Protein 9ETK (pdb70)

Radius of gyration: 18.06 Å; Cα contacts (8 Å, |Δi|>4): 565; chains: 1; bounding box: 40×50×41 Å

Organism: Vibrio cholerae (strain MO10) (NCBI:txid345072)

InterPro domains:
  IPR003141 Polymerase/histidinol phosphatase, N-terminal [SM00481] (3-70)
  IPR004013 PHP domain [PF02811] (4-157)
  IPR016195 Polymerase/histidinol phosphatase-like [SSF89550] (1-275)
  IPR052018 PHP domain-containing protein [PTHR42924] (1-275)

Foldseek 3Di:
DFQEAAAEEALLAQFPHHLLRVVVQCLVVRHQEYEYAHELAQVRPVVSVVSCVVVVGNHHYWYKYWYWAADPQATWIKMWTNFQNPQPLSVVQSVVRLVVLVVLLVQLQVQQCVVPHPDQSVVLCVQSVPHRGDVSSSLVVCCVVPVAVDSVRCQVADQDPPHTSDDTDDGHHLLSVQVSSVSRVTAMEGEPLVVRVDDPVVSLVVLVVNVVSVHAAYELEEQPADPVSSVVVQVVCVVSVHAYDHHHHHRDDDPRGDGSHGTDHDPPGHHPCNPVPDDD

Nearest PDB structures (foldseek):
  9etk-assembly1_A  TM=1.004E+00  e=5.509E-63  Vibrio cholerae
  7ug9-assembly1_A  TM=9.882E-01  e=6.100E-31  Escherichia coli
  2yb4-assembly1_A  TM=9.433E-01  e=2.005E-30  Chromobacterium violaceum
  3e0f-assembly1_A  TM=8.705E-01  e=7.428E-22  Bifidobacterium adolescentis ATCC 15703
  3f2d-assembly1_A  TM=6.071E-01  e=3.462E-06  Geobacillus kaustophilus

Structure (mmCIF, N/CA/C/O backbone):
data_9ETK
#
_entry.id   9ETK
#
_cell.length_a   47.464
_cell.length_b   163.919
_cell.length_c   39.607
_cell.angle_alpha   90.000
_cell.angle_beta   90.000
_cell.angle_gamma   90.000
#
_symmetry.space_group_name_H-M   'P 21 21 2'
#
loop_
_entity.id
_entity.type
_entity.pdbx_description
1 polymer 'Metal-dependent phosphoesterases (PHP family)'
2 non-polymer GLYCEROL
3 non-polymer 'SULFATE ION'
4 non-polymer 'MANGANESE (II) ION'
5 non-polymer 'MAGNESIUM ION'
6 water water
#
loop_
_atom_s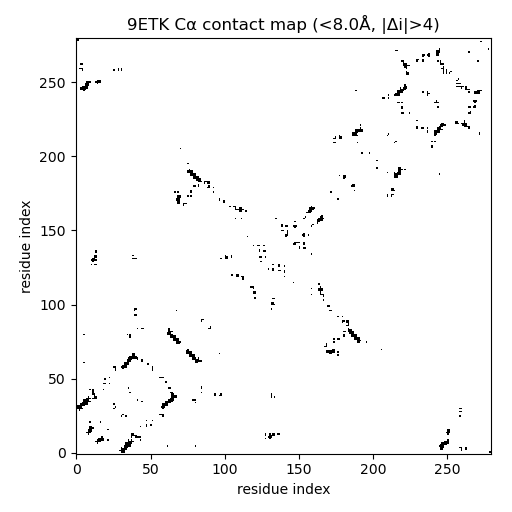ite.group_PDB
_atom_site.id
_atom_site.type_symbol
_atom_site.label_atom_id
_atom_site.label_alt_id
_atom_site.label_comp_id
_atom_site.label_asym_id
_atom_site.label_entity_id
_atom_site.label_seq_id
_atom_site.pdbx_PDB_ins_code
_atom_site.Cartn_x
_atom_site.Cartn_y
_atom_site.Cartn_z
_atom_site.occupancy
_atom_site.B_iso_or_equiv
_atom_site.auth_seq_id
_atom_site.auth_comp_id
_atom_site.auth_asym_id
_atom_site.auth_atom_id
_atom_site.pdbx_PDB_model_num
ATOM 1 N N . GLY A 1 1 ? -12.58981 47.86433 -6.84958 1.000 48.50221 0 GLY A N 1
ATOM 2 C CA . GLY A 1 1 ? -13.67731 47.52827 -7.74949 1.000 47.07416 0 GLY A CA 1
ATOM 3 C C . GLY A 1 1 ? -14.74452 46.72923 -7.03192 1.000 44.33828 0 GLY A C 1
ATOM 4 O O . GLY A 1 1 ? -15.63653 47.28419 -6.39404 1.000 47.16613 0 GL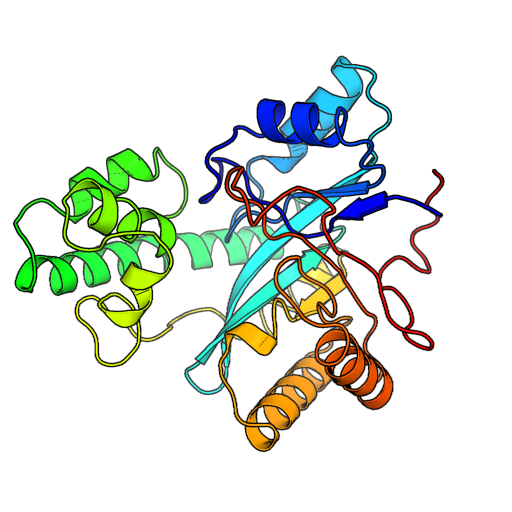Y A O 1
ATOM 5 N N . MET A 1 2 ? -14.65533 45.41036 -7.14470 1.000 36.40525 1 MET A N 1
ATOM 6 C CA . MET A 1 2 ? -15.45386 44.51144 -6.32847 1.000 32.04394 1 MET A CA 1
ATOM 7 C C . MET A 1 2 ? -14.54933 43.40416 -5.83176 1.000 25.28112 1 MET A C 1
ATOM 8 O O . MET A 1 2 ? -13.57220 43.04141 -6.49085 1.000 26.57540 1 MET A O 1
ATOM 13 N N . ARG A 1 3 ? -14.90900 42.83613 -4.68328 1.000 20.93498 2 ARG A N 1
ATOM 14 C CA . ARG A 1 3 ? -14.18337 41.69606 -4.13653 1.000 17.67162 2 ARG A CA 1
ATOM 15 C C . ARG A 1 3 ? -14.86822 40.44187 -4.64189 1.000 16.30856 2 ARG A C 1
ATOM 16 O O . ARG A 1 3 ? -16.06607 40.22480 -4.36478 1.000 17.09323 2 ARG A O 1
ATOM 24 N N . ILE A 1 4 ? -14.12929 39.64321 -5.40994 1.000 15.89675 3 ILE A N 1
ATOM 25 C CA . ILE A 1 4 ? -14.69990 38.55640 -6.20155 1.000 16.62040 3 ILE A CA 1
ATOM 26 C C . ILE A 1 4 ? -13.96733 37.26749 -5.86826 1.000 17.24661 3 ILE A C 1
ATOM 27 O O . ILE A 1 4 ? -12.72942 37.25561 -5.78528 1.000 17.31186 3 ILE A O 1
ATOM 32 N N . ASP A 1 5 ? -14.71872 36.16432 -5.73635 1.000 16.47897 4 ASP A N 1
ATOM 33 C CA . ASP A 1 5 ? -14.11570 34.83653 -5.55284 1.000 15.76604 4 ASP A CA 1
ATOM 34 C C . ASP A 1 5 ? -14.94844 33.81976 -6.32687 1.000 14.87276 4 ASP A C 1
ATOM 35 O O . ASP A 1 5 ? -16.10525 33.57419 -5.97482 1.000 15.93111 4 ASP A O 1
ATOM 40 N N . LEU A 1 6 ? -14.38144 33.25855 -7.41166 1.000 14.77766 5 LEU A N 1
ATOM 41 C CA . LEU A 1 6 ? -15.14629 32.40876 -8.32564 1.000 14.62602 5 LEU A CA 1
ATOM 42 C C . LEU A 1 6 ? -14.81549 30.92138 -8.20322 1.000 15.31891 5 LEU A C 1
ATOM 43 O O . LEU A 1 6 ? -14.93753 30.17537 -9.17698 1.000 15.47831 5 LEU A O 1
ATOM 48 N N . HIS A 1 7 ? -14.43975 30.44763 -7.00354 1.000 15.55503 6 HIS A N 1
ATOM 49 C CA . HIS A 1 7 ? -14.21836 29.00319 -6.82599 1.000 15.11568 6 HIS A CA 1
ATOM 50 C C . HIS A 1 7 ? -14.32189 28.67390 -5.35142 1.000 14.78621 6 HIS A C 1
ATOM 51 O O . HIS A 1 7 ? -13.46097 29.07891 -4.56196 1.000 16.77792 6 HIS A O 1
ATOM 58 N N . SER A 1 8 ? -15.39776 27.98723 -4.97092 1.000 15.28158 7 SER A N 1
ATOM 59 C CA . SER A 1 8 ? -15.56122 27.62691 -3.56792 1.000 15.35265 7 SER A CA 1
ATOM 60 C C . SER A 1 8 ? -16.43915 26.38648 -3.47624 1.000 16.64999 7 SER A C 1
ATOM 61 O O . SER A 1 8 ? -17.18730 26.07840 -4.40172 1.000 17.86648 7 SER A O 1
ATOM 64 N N . HIS A 1 9 ? -16.36977 25.69482 -2.34422 1.000 15.91803 8 HIS A N 1
ATOM 65 C CA . HIS A 1 9 ? -17.09547 24.44258 -2.15742 1.000 16.41199 8 HIS A CA 1
ATOM 66 C C . HIS A 1 9 ? -17.91327 24.45607 -0.87601 1.000 17.75818 8 HIS A C 1
ATOM 67 O O . HIS A 1 9 ? -17.58361 25.16784 0.08465 1.000 18.64206 8 HIS A O 1
ATOM 74 N N . THR A 1 10 ? -18.97267 23.64914 -0.87489 1.000 18.43449 9 THR A N 1
ATOM 75 C CA . THR A 1 10 ? -19.82678 23.40234 0.30262 1.000 18.32538 9 THR A CA 1
ATOM 76 C C . THR A 1 10 ? -19.85768 21.90350 0.60690 1.000 18.68638 9 THR A C 1
ATOM 77 O O . THR A 1 10 ? -19.25678 21.07957 -0.09704 1.000 19.17399 9 THR A O 1
ATOM 81 N N . THR A 1 11 ? -20.62163 21.53473 1.64475 1.000 17.46608 10 THR A N 1
ATOM 82 C CA . THR A 1 11 ? -20.80937 20.12234 1.95003 1.000 19.26309 10 THR A CA 1
ATOM 83 C C . THR A 1 11 ? -21.60043 19.37762 0.87666 1.000 20.91598 10 THR A C 1
ATOM 84 O O . THR A 1 11 ? -21.72761 18.15249 0.98622 1.000 23.30458 10 THR A O 1
ATOM 88 N N . ALA A 1 12 ? -22.14475 20.06688 -0.14432 1.000 20.03111 11 ALA A N 1
ATOM 89 C CA . ALA A 1 12 ? -22.70928 19.34045 -1.27652 1.000 19.57456 11 ALA A CA 1
ATOM 90 C C . ALA A 1 12 ? -21.62983 18.58217 -2.03921 1.000 20.26545 11 ALA A C 1
ATOM 91 O O . ALA A 1 12 ? -21.95905 17.64478 -2.77831 1.000 21.83691 11 ALA A O 1
ATOM 93 N N . SER A 1 13 ? -20.36015 18.98497 -1.90268 1.000 20.25213 12 SER A N 1
ATOM 94 C CA . SER A 1 13 ? -19.25338 18.19423 -2.44325 1.000 21.59651 12 SER A CA 1
ATOM 95 C C . SER A 1 13 ? -18.25281 17.92784 -1.32795 1.000 21.67101 12 SER A C 1
ATOM 96 O O . SER A 1 13 ? -18.55903 17.18784 -0.38053 1.000 25.18687 12 SER A O 1
ATOM 99 N N . ASP A 1 14 ? -17.07827 18.54280 -1.38087 1.000 21.03055 13 ASP A N 1
ATOM 100 C CA . ASP A 1 14 ? -16.05632 18.26519 -0.37443 1.000 22.28271 13 ASP A CA 1
ATOM 101 C C . ASP A 1 14 ? -15.68571 19.47875 0.46277 1.000 22.35493 13 ASP A C 1
ATOM 102 O O . ASP A 1 14 ? -14.64379 19.46425 1.14422 1.000 23.77005 13 ASP A O 1
ATOM 107 N N . GLY A 1 15 ? -16.49232 20.53185 0.42092 1.000 20.77240 14 GLY A N 1
ATOM 108 C CA . GLY A 1 15 ? -16.38482 21.56801 1.42176 1.000 20.24592 14 GLY A CA 1
ATOM 109 C C . GLY A 1 15 ? -16.85834 21.07071 2.77911 1.000 21.60419 14 GLY A C 1
ATOM 110 O O . GLY A 1 15 ? -17.58431 20.07862 2.89542 1.000 22.31711 14 GLY A O 1
ATOM 111 N N . ARG A 1 16 ? -16.41543 21.75631 3.83328 1.000 19.65286 15 ARG A N 1
ATOM 112 C CA . ARG A 1 16 ? -16.83452 21.40859 5.19243 1.000 19.96809 15 ARG A CA 1
ATOM 113 C C . ARG A 1 16 ? -17.88535 22.35929 5.75053 1.000 19.46483 15 ARG A C 1
ATOM 114 O O . ARG A 1 16 ? -18.40683 22.11242 6.86040 1.000 21.42837 15 ARG A O 1
ATOM 122 N N . PHE A 1 17 ? -18.17489 23.43881 5.04606 1.000 18.78460 16 PHE A N 1
ATOM 123 C CA . PHE A 1 17 ? -19.21688 24.37928 5.43298 1.000 19.32052 16 PHE A CA 1
ATOM 124 C C . PHE A 1 17 ? -20.48098 24.10311 4.62830 1.000 18.43895 16 PHE A C 1
ATOM 125 O O . PHE A 1 17 ? -20.41499 23.83370 3.41536 1.000 19.21337 16 PHE A O 1
ATOM 133 N N . THR A 1 18 ? -21.63368 24.20705 5.28101 1.000 18.67222 17 THR A N 1
ATOM 134 C CA . THR A 1 18 ? -22.87321 24.22093 4.52461 1.000 18.71226 17 THR A CA 1
ATOM 135 C C . THR A 1 18 ? -22.94523 25.48961 3.67902 1.000 18.63071 17 THR A C 1
ATOM 136 O O . THR A 1 18 ? -22.20574 26.46177 3.87961 1.000 17.70062 17 THR A O 1
ATOM 140 N N . TYR A 1 19 ? -23.84109 25.48201 2.68531 1.000 18.96313 18 TYR A N 1
ATOM 141 C CA . TYR A 1 19 ? -23.95629 26.70156 1.88567 1.000 18.66505 18 TYR A CA 1
ATOM 142 C C . TYR A 1 19 ? -24.32290 27.91290 2.73915 1.000 17.35826 18 TYR A C 1
ATOM 143 O O . TYR A 1 19 ? -23.88377 29.03138 2.43980 1.000 18.48232 18 TYR A O 1
ATOM 152 N N . GLN A 1 20 ? -25.15078 27.72726 3.78295 1.000 18.22949 19 GLN A N 1
ATOM 153 C CA . GLN A 1 20 ? -25.47126 28.84656 4.67121 1.000 18.79695 19 GLN A CA 1
ATOM 154 C C . GLN A 1 20 ? -24.22465 29.35598 5.38118 1.000 18.56267 19 GLN A C 1
ATOM 155 O O . GLN A 1 20 ? -24.00262 30.57020 5.47254 1.000 19.10798 19 GLN A O 1
ATOM 161 N N . GLN A 1 21 ? -23.39097 28.44046 5.89431 1.000 17.79841 20 GLN A N 1
ATOM 162 C CA . GLN A 1 21 ? -22.18229 28.85113 6.60472 1.000 18.06018 20 GLN A CA 1
ATOM 163 C C . GLN A 1 21 ? -21.18455 29.50932 5.65450 1.000 17.54736 20 GLN A C 1
ATOM 164 O O . GLN A 1 21 ? -20.53619 30.50074 6.02027 1.000 19.17840 20 GLN A O 1
ATOM 170 N N . LEU A 1 22 ? -21.08110 29.00200 4.40421 1.000 17.43916 21 LEU A N 1
ATOM 171 C CA . LEU A 1 22 ? -20.17891 29.60485 3.42635 1.000 17.28850 21 LEU A CA 1
ATOM 172 C C . LEU A 1 22 ? -20.62073 31.02159 3.07142 1.000 17.02056 21 LEU A C 1
ATOM 173 O O . LEU A 1 22 ? -19.80158 31.95193 3.00520 1.000 17.28177 21 LEU A O 1
ATOM 178 N N . ILE A 1 23 ? -21.92032 31.19408 2.84402 1.000 16.90629 22 ILE A N 1
ATOM 179 C CA . ILE A 1 23 ? -22.45235 32.49697 2.47649 1.000 16.52478 22 ILE A CA 1
ATOM 180 C C . ILE A 1 23 ? -22.30730 33.48417 3.62215 1.000 17.85082 22 ILE A C 1
ATOM 181 O O . ILE A 1 23 ? -21.90843 34.62932 3.41360 1.000 17.95805 22 ILE A O 1
ATOM 186 N N . ASP A 1 24 ? -22.63716 33.06379 4.85393 1.000 16.91632 23 ASP A N 1
ATOM 187 C CA . ASP A 1 24 ? -22.43243 33.93981 6.00412 1.000 18.47527 23 ASP A CA 1
ATOM 188 C C . ASP A 1 24 ? -20.98483 34.39102 6.08671 1.000 17.77767 23 ASP A C 1
ATOM 189 O O . ASP A 1 24 ? -20.71509 35.56476 6.35153 1.000 19.52333 23 ASP A O 1
ATOM 194 N N . ARG A 1 25 ? -20.03738 33.46791 5.88490 1.000 17.54855 24 ARG A N 1
ATOM 195 C CA . ARG A 1 25 ? -18.62222 33.85018 5.93574 1.000 16.33454 24 ARG A CA 1
ATOM 196 C C . ARG A 1 25 ? -18.27952 34.83237 4.81691 1.000 18.22106 24 ARG A C 1
ATOM 197 O O . ARG A 1 25 ? -17.54512 35.81083 5.04125 1.000 18.72351 24 ARG A O 1
ATOM 205 N N . ALA A 1 26 ? -18.79784 34.58769 3.59650 1.000 16.46909 25 ALA A N 1
ATOM 206 C CA . ALA A 1 26 ? -18.51066 35.49270 2.48414 1.000 17.12986 25 ALA A CA 1
ATOM 207 C C . ALA A 1 26 ? -18.99795 36.90447 2.78450 1.000 17.35929 25 ALA A C 1
ATOM 208 O O . ALA A 1 26 ? -18.31428 37.89308 2.48309 1.000 18.21927 25 ALA A O 1
ATOM 210 N N . VAL A 1 27 ? -20.19673 37.01943 3.35873 1.000 16.01381 26 VAL A N 1
ATOM 211 C CA . VAL A 1 27 ? -20.72808 38.33637 3.70716 1.000 17.03907 26 VAL A CA 1
ATOM 212 C C . VAL A 1 27 ? -19.82903 39.03149 4.72792 1.000 18.16244 26 VAL A C 1
ATOM 213 O O . VAL A 1 27 ? -19.51626 40.22037 4.59184 1.000 19.83817 26 VAL A O 1
ATOM 217 N N . SER A 1 28 ? -19.35798 38.28677 5.73682 1.000 19.40169 27 SER A N 1
ATOM 218 C CA A SER A 1 28 ? -18.49750 38.87425 6.76193 0.501 20.37513 27 SER A CA 1
ATOM 219 C CA B SER A 1 28 ? -18.49489 38.86807 6.76286 0.499 20.71089 27 SER A CA 1
ATOM 220 C C . SER A 1 28 ? -17.17058 39.34897 6.18751 1.000 21.15743 27 SER A C 1
ATOM 221 O O . SER A 1 28 ? -16.59656 40.33342 6.67780 1.000 22.07628 27 SER A O 1
ATOM 226 N N . PHE A 1 29 ? -16.65051 38.64586 5.18922 1.000 18.62035 28 PHE A N 1
ATOM 227 C CA . PHE A 1 29 ? -15.40440 39.02180 4.54082 1.000 20.30424 28 PHE A CA 1
ATOM 228 C C . PHE A 1 29 ? -15.62036 39.97905 3.38681 1.000 20.40809 28 PHE A C 1
ATOM 229 O O . PHE A 1 29 ? -14.69035 40.19246 2.58928 1.000 20.43549 28 PHE A O 1
ATOM 237 N N . GLU A 1 30 ? -16.79635 40.59544 3.30924 1.000 19.36545 29 GLU A N 1
ATOM 238 C CA . GLU A 1 30 ? -17.05881 41.62558 2.29024 1.000 19.20634 29 GLU A CA 1
ATOM 239 C C . GLU A 1 30 ? -16.83625 41.12498 0.85994 1.000 18.96818 29 GLU A C 1
ATOM 240 O O . GLU A 1 30 ? -16.34628 41.86396 -0.00552 1.000 20.18290 29 GLU A O 1
ATOM 246 N N . ILE A 1 31 ? -17.18433 39.87386 0.60417 1.000 18.02632 30 ILE A N 1
ATOM 247 C CA . ILE A 1 31 ? -17.14323 39.35304 -0.76046 1.000 17.44359 30 ILE A CA 1
ATOM 248 C C . ILE A 1 31 ? -18.39135 39.85454 -1.46078 1.000 18.21662 30 ILE A C 1
ATOM 249 O O . ILE A 1 31 ? -19.51222 39.67382 -0.95138 1.000 19.05347 30 ILE A O 1
ATOM 254 N N . ASP A 1 32 ? -18.20992 40.49430 -2.61877 1.000 16.52665 31 ASP A N 1
ATOM 255 C CA . ASP A 1 32 ? -19.34412 41.00811 -3.36368 1.000 18.26442 31 ASP A CA 1
ATOM 256 C C . ASP A 1 32 ? -19.89367 39.97089 -4.32202 1.000 16.44925 31 ASP A C 1
ATOM 257 O O . ASP A 1 32 ? -21.10359 39.95481 -4.58358 1.000 18.17605 31 ASP A O 1
ATOM 262 N N . VAL A 1 33 ? -19.03365 39.09987 -4.85109 1.000 16.51566 32 VAL A N 1
ATOM 263 C CA . VAL A 1 33 ? -19.44255 38.14830 -5.88098 1.000 15.01452 32 VAL A CA 1
ATOM 264 C C . VAL A 1 33 ? -18.78962 36.82584 -5.50375 1.000 14.95040 32 VAL A C 1
ATOM 265 O O . VAL A 1 33 ? -17.55819 36.75114 -5.39958 1.000 15.67999 32 VAL A O 1
ATOM 269 N N . LEU A 1 34 ? -19.59403 35.78123 -5.33110 1.000 15.49016 33 LEU A N 1
ATOM 270 C CA . LEU A 1 34 ? -19.09648 34.46190 -4.95235 1.000 14.91377 33 LEU A CA 1
ATOM 271 C C . LEU A 1 34 ? -19.68083 33.43449 -5.90579 1.000 14.76223 33 LEU A C 1
ATOM 272 O O . LEU A 1 34 ? -20.90388 33.39191 -6.08255 1.000 16.33929 33 LEU A O 1
ATOM 277 N N . ALA A 1 35 ? -18.82948 32.58622 -6.50054 1.000 15.75429 34 ALA A N 1
ATOM 278 C CA . ALA A 1 35 ? -19.33927 31.40291 -7.19513 1.000 15.49280 34 ALA A CA 1
ATOM 279 C C . ALA A 1 35 ? -19.21438 30.17938 -6.29619 1.000 15.92835 34 ALA A C 1
ATOM 280 O O . ALA A 1 35 ? -18.13893 29.92652 -5.72562 1.000 16.76261 34 ALA A O 1
ATOM 282 N N . ILE A 1 36 ? -20.28702 29.39540 -6.21682 1.000 15.43442 35 ILE A N 1
ATOM 283 C CA . ILE A 1 36 ? -20.24402 28.07287 -5.60683 1.000 15.52377 35 ILE A CA 1
ATOM 284 C C . ILE A 1 36 ? -20.02947 27.07881 -6.73647 1.000 15.55213 35 ILE A C 1
ATOM 285 O O . ILE A 1 36 ? -20.83048 27.03176 -7.68701 1.000 17.47162 35 ILE A O 1
ATOM 290 N N . THR A 1 37 ? -18.90655 26.34718 -6.67085 1.000 16.06416 36 THR A N 1
ATOM 291 C CA . THR A 1 37 ? -18.45438 25.46754 -7.77014 1.000 16.88552 36 THR A CA 1
ATOM 292 C C . THR A 1 37 ? -18.22298 24.07025 -7.19795 1.000 18.18124 36 THR A C 1
ATOM 293 O O . THR A 1 37 ? -17.08251 23.59752 -7.13326 1.000 18.55837 36 THR A O 1
ATOM 297 N N . ASP A 1 38 ? -19.30349 23.41522 -6.76258 1.000 19.16728 37 ASP A N 1
ATOM 298 C CA . ASP A 1 38 ? -19.15154 22.09811 -6.14930 1.000 19.01632 37 ASP A CA 1
ATOM 299 C C . ASP A 1 38 ? -18.81058 21.03621 -7.20618 1.000 20.08655 37 ASP A C 1
ATOM 300 O O . ASP A 1 38 ? -19.13155 21.17634 -8.39570 1.000 18.71363 37 ASP A O 1
ATOM 305 N N . HIS A 1 39 ? -18.14979 19.95856 -6.75960 1.000 20.43140 38 HIS A N 1
ATOM 306 C CA . HIS A 1 39 ? -17.62934 18.89929 -7.63267 1.000 22.36655 38 HIS A CA 1
ATOM 307 C C . HIS A 1 39 ? -18.75881 18.04358 -8.17654 1.000 21.77179 38 HIS A C 1
ATOM 308 O O . HIS A 1 39 ? -19.36568 17.26237 -7.42696 1.000 23.83923 38 HIS A O 1
ATOM 315 N N . ASP A 1 40 ? -18.96577 18.11321 -9.49437 1.000 20.93735 39 ASP A N 1
ATOM 316 C CA . ASP A 1 40 ? -19.89712 17.22258 -10.19239 1.000 22.41704 39 ASP A CA 1
ATOM 317 C C . ASP A 1 40 ? -21.27935 17.22220 -9.54367 1.000 22.07257 39 ASP A C 1
ATOM 318 O O . ASP A 1 40 ? -21.96345 16.19557 -9.48516 1.000 23.72865 39 ASP A O 1
ATOM 323 N N . THR A 1 41 ? -21.69956 18.39239 -9.06712 1.000 21.13634 40 THR A N 1
ATOM 324 C CA . THR A 1 41 ? -23.04324 18.56363 -8.53151 1.000 20.34629 40 THR A CA 1
ATOM 325 C C . THR A 1 41 ? -23.41558 20.04254 -8.56505 1.000 20.30404 40 THR A C 1
ATOM 326 O O . THR A 1 41 ? -22.54299 20.91810 -8.53604 1.000 20.78604 40 THR A O 1
ATOM 330 N N . VAL A 1 42 ? -24.72726 20.30481 -8.61933 1.000 19.47566 41 VAL A N 1
ATOM 331 C CA . VAL A 1 42 ? -25.27318 21.65037 -8.44981 1.000 19.33921 41 VAL A CA 1
ATOM 332 C C . VAL A 1 42 ? -26.25606 21.70976 -7.28147 1.000 20.06917 41 VAL A C 1
ATOM 333 O O . VAL A 1 42 ? -27.06738 22.63233 -7.20750 1.000 19.63903 41 VAL A O 1
ATOM 337 N N . ALA A 1 43 ? -26.16529 20.74310 -6.34850 1.000 19.70434 42 ALA A N 1
ATOM 338 C CA . ALA A 1 43 ? -27.21912 20.54884 -5.35274 1.000 21.58124 42 ALA A CA 1
ATOM 339 C C . ALA A 1 43 ? -27.39912 21.73012 -4.39907 1.000 21.85400 42 ALA A C 1
ATOM 340 O O . ALA A 1 43 ? -28.47796 21.86390 -3.80095 1.000 23.66603 42 ALA A O 1
ATOM 342 N N . ALA A 1 44 ? -26.39443 22.56988 -4.21406 1.000 20.76188 43 ALA A N 1
ATOM 343 C CA . ALA A 1 44 ? -26.55095 23.67500 -3.27145 1.000 20.77924 43 ALA A CA 1
ATOM 344 C C . ALA A 1 44 ? -27.08370 24.96512 -3.89919 1.000 21.36618 43 ALA A C 1
ATOM 345 O O . ALA A 1 44 ? -27.47702 25.88546 -3.15569 1.000 21.25385 43 ALA A O 1
ATOM 347 N N . LEU A 1 45 ? -27.12428 25.06821 -5.23131 1.000 18.91204 44 LEU A N 1
ATOM 348 C CA . LEU A 1 45 ? -27.22521 26.39069 -5.85981 1.000 18.79172 44 LEU A CA 1
ATOM 349 C C . LEU A 1 45 ? -28.60364 27.03335 -5.67248 1.000 19.46227 44 LEU A C 1
ATOM 350 O O . LEU A 1 45 ? -28.69627 28.23133 -5.38049 1.000 19.52479 44 LEU A O 1
ATOM 355 N N . ALA A 1 46 ? -29.69154 26.28549 -5.89477 1.000 20.47811 45 ALA A N 1
ATOM 356 C CA . ALA A 1 46 ? -31.00724 26.91697 -5.76986 1.000 19.76753 45 ALA A CA 1
ATOM 357 C C . ALA A 1 46 ? -31.27058 27.35973 -4.33461 1.000 21.41168 45 ALA A C 1
ATOM 358 O O . ALA A 1 46 ? -31.76496 28.47543 -4.09559 1.000 22.21057 45 ALA A O 1
ATOM 360 N N . ASP A 1 47 ? -30.92434 26.50653 -3.36785 1.000 20.86300 46 ASP A N 1
ATOM 361 C CA . ASP A 1 47 ? -31.13628 26.85204 -1.96848 1.000 23.69915 46 ASP A CA 1
ATOM 362 C C . ASP A 1 47 ? -30.23502 28.00066 -1.54297 1.000 21.28241 46 ASP A C 1
ATOM 363 O O . ASP A 1 47 ? -30.64565 28.85584 -0.75632 1.000 20.33314 46 ASP A O 1
ATOM 368 N N . ALA A 1 48 ? -28.98937 28.01904 -2.02602 1.000 19.48796 47 ALA A N 1
ATOM 369 C CA . ALA A 1 48 ? -28.09572 29.13070 -1.70658 1.000 18.59490 47 ALA A CA 1
ATOM 370 C C . ALA A 1 48 ? -28.67777 30.45939 -2.17325 1.000 18.37454 47 ALA A C 1
ATOM 371 O O . ALA A 1 48 ? -28.60953 31.46671 -1.45304 1.000 18.71643 47 ALA A O 1
ATOM 373 N N . ARG A 1 49 ? -29.23194 30.48787 -3.39171 1.000 17.62656 48 ARG A N 1
ATOM 374 C CA . ARG A 1 49 ? -29.78910 31.73776 -3.89448 1.000 18.82424 48 ARG A CA 1
ATOM 375 C C . ARG A 1 49 ? -30.98044 32.18071 -3.04669 1.000 19.84071 48 ARG A C 1
ATOM 376 O O . ARG A 1 49 ? -31.13227 33.37866 -2.72767 1.000 19.32118 48 ARG A O 1
ATOM 384 N N . ALA A 1 50 ? -31.83054 31.22285 -2.66095 1.000 19.04289 49 ALA A N 1
ATOM 385 C CA . ALA A 1 50 ? -32.99178 31.56672 -1.84261 1.000 18.81564 49 ALA A CA 1
ATOM 386 C C . ALA A 1 50 ? -32.56277 32.05510 -0.45926 1.000 18.92308 49 ALA A C 1
ATOM 387 O O . ALA A 1 50 ? -33.16707 32.99148 0.09744 1.000 20.02738 49 ALA A O 1
ATOM 389 N N . TYR A 1 51 ? -31.50549 31.45944 0.09032 1.000 18.96403 50 TYR A N 1
ATOM 390 C CA . TYR A 1 51 ? -31.00791 31.88545 1.39981 1.000 18.28482 50 TYR A CA 1
ATOM 391 C C . TYR A 1 51 ? -30.51731 33.32590 1.36525 1.000 17.52658 50 TYR A C 1
ATOM 392 O O . TYR A 1 51 ? -30.80438 34.11530 2.27258 1.000 18.42903 50 TYR A O 1
ATOM 401 N N . ILE A 1 52 ? -29.75948 33.68956 0.32413 1.000 18.16476 51 ILE A N 1
ATOM 402 C CA . ILE A 1 52 ? -29.29770 35.07313 0.21221 1.000 17.78530 51 ILE A CA 1
ATOM 403 C C . ILE A 1 52 ? -30.47829 36.03977 0.19757 1.000 18.33122 51 ILE A C 1
ATOM 404 O O . ILE A 1 52 ? -30.45193 37.08695 0.86073 1.000 18.78278 51 ILE A O 1
ATOM 409 N N . ALA A 1 53 ? -31.52362 35.71887 -0.57316 1.000 18.40308 52 ALA A N 1
ATOM 410 C CA . ALA A 1 53 ? -32.68699 36.60912 -0.64667 1.000 19.06730 52 ALA A CA 1
ATOM 411 C C . ALA A 1 53 ? -33.41734 36.67611 0.69553 1.000 19.66678 52 ALA A C 1
ATOM 412 O O . ALA A 1 53 ? -33.81361 37.76152 1.14352 1.000 19.91241 52 ALA A O 1
ATOM 414 N N . GLN A 1 54 ? -33.58268 35.52717 1.35900 1.000 20.03498 53 GLN A N 1
ATOM 415 C CA . GLN A 1 54 ? -34.26742 35.49761 2.65232 1.000 20.35083 53 GLN A CA 1
ATOM 416 C C . GLN A 1 54 ? -33.52241 36.31827 3.69284 1.000 19.72485 53 GLN A C 1
ATOM 417 O O . GLN A 1 54 ? -34.14452 36.96206 4.55508 1.000 21.60002 53 GLN A O 1
ATOM 423 N N . GLN A 1 55 ? -32.19514 36.26132 3.66829 1.000 18.69028 54 GLN A N 1
ATOM 424 C CA . GLN A 1 55 ? -31.37097 36.96084 4.64893 1.000 18.67863 54 GLN A CA 1
ATOM 425 C C . GLN A 1 55 ? -31.16163 38.43465 4.31737 1.000 18.51960 54 GLN A C 1
ATOM 426 O O . GLN A 1 55 ? -30.66871 39.17998 5.17929 1.000 19.05577 54 GLN A O 1
ATOM 432 N N . GLN A 1 56 ? -31.54107 38.86946 3.11417 1.000 17.88205 55 GLN A N 1
ATOM 433 C CA . GLN A 1 56 ? -31.36736 40.25165 2.65631 1.000 16.52003 55 GLN A CA 1
ATOM 434 C C . GLN A 1 56 ? -29.87798 40.60121 2.55835 1.000 17.73267 55 GLN A C 1
ATOM 435 O O . GLN A 1 56 ? -29.46889 41.74218 2.78409 1.000 20.10095 55 GLN A O 1
ATOM 441 N N . TYR A 1 57 ? -29.03216 39.58981 2.25319 1.000 17.72711 56 TYR A N 1
ATOM 442 C CA . TYR A 1 57 ? -27.61556 39.84689 2.01980 1.000 17.57930 56 TYR A CA 1
ATOM 443 C C . TYR A 1 57 ? -27.41724 40.46393 0.62948 1.000 19.37974 56 TYR A C 1
ATOM 444 O O . TYR A 1 57 ? -28.17382 40.16986 -0.30603 1.000 20.21213 56 TYR A O 1
ATOM 453 N N . PRO A 1 58 ? -26.38804 41.28705 0.44695 1.000 19.67908 57 PRO A N 1
ATOM 454 C CA . PRO A 1 58 ? -26.14665 41.90929 -0.86750 1.000 21.58269 57 PRO A CA 1
ATOM 455 C C . PRO A 1 58 ? -25.25679 41.09223 -1.79624 1.000 21.44446 57 PRO A C 1
ATOM 456 O O . PRO A 1 58 ? -25.01342 41.51287 -2.93626 1.000 22.90555 57 PRO A O 1
ATOM 460 N N . LEU A 1 59 ? -24.82022 39.92832 -1.34909 1.000 20.22986 58 LEU A N 1
ATOM 461 C CA . LEU A 1 59 ? -23.89958 39.07760 -2.09927 1.000 19.47127 58 LEU A CA 1
ATOM 462 C C . LEU A 1 59 ? -24.51232 38.63904 -3.42498 1.000 18.27020 58 LEU A C 1
ATOM 463 O O . LEU A 1 59 ? -25.70148 38.26201 -3.47794 1.000 19.08219 58 LEU A O 1
ATOM 468 N N . GLN A 1 60 ? -23.72039 38.73089 -4.49836 1.000 17.73881 59 GLN A N 1
ATOM 469 C CA . GLN A 1 60 ? -24.14017 38.26253 -5.82215 1.000 17.71863 59 GLN A CA 1
ATOM 470 C C . GLN A 1 60 ? -23.62137 36.84110 -5.99556 1.000 17.20887 59 GLN A C 1
ATOM 471 O O . GLN A 1 60 ? -22.40297 36.62708 -6.04000 1.000 18.84151 59 GLN A O 1
ATOM 477 N N . LEU A 1 61 ? -24.53747 35.86610 -6.07494 1.000 17.77640 60 LEU A N 1
ATOM 478 C CA . LEU A 1 61 ? -24.15567 34.46955 -6.21711 1.000 17.32082 60 LEU A CA 1
ATOM 479 C C . LEU A 1 61 ? -24.02709 34.13056 -7.69490 1.000 16.99223 60 LEU A C 1
ATOM 480 O O . LEU A 1 61 ? -24.93215 34.43164 -8.49737 1.000 18.33370 60 LEU A O 1
ATOM 485 N N . VAL A 1 62 ? -22.91785 33.49334 -8.04445 1.000 15.84933 61 VAL A N 1
ATOM 486 C CA . VAL A 1 62 ? -22.69402 32.97839 -9.38860 1.000 15.63364 61 VAL A CA 1
ATOM 487 C C . VAL A 1 62 ? -22.91886 31.47784 -9.34384 1.000 16.16994 61 VAL A C 1
ATOM 488 O O . VAL A 1 62 ? -22.24909 30.76297 -8.58739 1.000 16.68306 61 VAL A O 1
ATOM 492 N N . ASN A 1 63 ? -23.85407 30.98488 -10.16810 1.000 16.98624 62 ASN A N 1
ATOM 493 C CA . ASN A 1 63 ? -24.06031 29.54596 -10.25595 1.000 17.25933 62 ASN A CA 1
ATOM 494 C C . ASN A 1 63 ? -22.84370 28.90280 -10.88593 1.000 17.21755 62 ASN A C 1
ATOM 495 O O . ASN A 1 63 ? -22.46216 29.25620 -12.00985 1.000 17.91933 62 ASN A O 1
ATOM 500 N N . GLY A 1 64 ? -22.29342 27.89105 -10.23270 1.000 16.52098 63 GLY A N 1
ATOM 501 C CA . GLY A 1 64 ? -21.09153 27.25250 -10.72732 1.000 17.07707 63 GLY A CA 1
ATOM 502 C C . GLY A 1 64 ? -21.09167 25.74965 -10.53746 1.000 16.72289 63 GLY A C 1
ATOM 503 O O . GLY A 1 64 ? -21.99456 25.15925 -9.94071 1.000 17.05278 63 GLY A O 1
ATOM 504 N N . ILE A 1 65 ? -20.03790 25.14087 -11.06772 1.000 16.70640 64 ILE A N 1
ATOM 505 C CA . ILE A 1 65 ? -19.80865 23.70890 -10.94423 1.000 17.48120 64 ILE A CA 1
ATOM 506 C C . ILE A 1 65 ? -18.34365 23.47306 -11.25355 1.000 18.17109 64 ILE A C 1
ATOM 507 O O . ILE A 1 65 ? -17.72055 24.24153 -12.00654 1.000 18.45079 64 ILE A O 1
ATOM 512 N N . GLU A 1 66 ? -17.77789 22.43491 -10.64243 1.000 16.83602 65 GLU A N 1
ATOM 513 C CA . GLU A 1 66 ? -16.42135 21.97994 -10.98989 1.000 16.79110 65 GLU A CA 1
ATOM 514 C C . GLU A 1 66 ? -16.53303 20.55833 -11.53560 1.000 17.72819 65 GLU A C 1
ATOM 515 O O . GLU A 1 66 ? -16.95400 19.64597 -10.80677 1.000 20.12495 65 GLU A O 1
ATOM 521 N N . ILE A 1 67 ? -16.15393 20.35990 -12.79925 1.000 17.59446 66 ILE A N 1
ATOM 522 C CA . ILE A 1 67 ? -16.32243 19.07864 -13.48546 1.000 19.01449 66 ILE A CA 1
ATOM 523 C C . ILE A 1 67 ? -14.96253 18.41695 -13.66341 1.000 20.27990 66 ILE A C 1
ATOM 524 O O . ILE A 1 67 ? -14.02804 19.03208 -14.20761 1.000 20.38557 66 ILE A O 1
ATOM 529 N N . SER A 1 68 ? -14.85427 17.15197 -13.23166 1.000 20.08389 67 SER A N 1
ATOM 530 C CA . SER A 1 68 ? -13.64304 16.37429 -13.49336 1.000 20.89574 67 SER A CA 1
ATOM 531 C C . SER A 1 68 ? -13.67068 15.86296 -14.92727 1.000 21.31295 67 SER A C 1
ATOM 532 O O . SER A 1 68 ? -14.67206 15.28833 -15.37086 1.000 23.44126 67 SER A O 1
ATOM 535 N N . THR A 1 69 ? -12.58165 16.07711 -15.65223 1.000 20.79963 68 THR A N 1
ATOM 536 C CA . THR A 1 69 ? -12.49549 15.61712 -17.03268 1.000 20.71617 68 THR A CA 1
ATOM 537 C C . THR A 1 69 ? -11.18017 14.87797 -17.21535 1.000 22.72413 68 THR A C 1
ATOM 538 O O . THR A 1 69 ? -10.27722 14.96086 -16.38024 1.000 24.50339 68 THR A O 1
ATOM 542 N N . VAL A 1 70 ? -11.06454 14.15832 -18.32828 1.000 21.84797 69 VAL A N 1
ATOM 543 C CA . VAL A 1 70 ? -9.81091 13.50273 -18.67889 1.000 24.69471 69 VAL A CA 1
ATOM 544 C C . VAL A 1 70 ? -9.30654 14.08318 -19.99233 1.000 26.02907 69 VAL A C 1
ATOM 545 O O . VAL A 1 70 ? -10.07907 14.26807 -20.94259 1.000 25.44246 69 VAL A O 1
ATOM 549 N N . TRP A 1 71 ? -8.02477 14.41996 -20.01910 1.000 26.10496 70 TRP A N 1
ATOM 550 C CA . TRP A 1 71 ? -7.36808 14.88824 -21.22992 1.000 28.58970 70 TRP A CA 1
ATOM 551 C C . TRP A 1 71 ? -5.99560 14.24875 -21.23361 1.000 31.83001 70 TRP A C 1
ATOM 552 O O . TRP A 1 71 ? -5.27332 14.34728 -20.23752 1.000 31.78671 70 TRP A O 1
ATOM 563 N N . GLN A 1 72 ? -5.66111 13.56168 -22.33487 1.000 33.44736 71 GLN A N 1
ATOM 564 C CA . GLN A 1 72 ? -4.37636 12.89076 -22.47063 1.000 37.87593 71 GLN A CA 1
ATOM 565 C C . GLN A 1 72 ? -4.03248 12.09332 -21.21775 1.000 38.06888 71 GLN A C 1
ATOM 566 O O . GLN A 1 72 ? -2.90940 12.12943 -20.71631 1.000 41.56042 71 GLN A O 1
ATOM 572 N N . ASN A 1 73 ? -5.02684 11.37705 -20.69912 1.000 36.73062 72 ASN A N 1
ATOM 573 C CA . ASN A 1 73 ? -4.86837 10.53259 -19.51824 1.000 39.54602 72 ASN A CA 1
ATOM 574 C C . ASN A 1 73 ? -4.52769 11.31837 -18.25504 1.000 39.14169 72 ASN A C 1
ATOM 575 O O . ASN A 1 73 ? -3.97977 10.76028 -17.30249 1.000 40.62039 72 ASN A O 1
ATOM 580 N N . LYS A 1 74 ? -4.84955 12.60717 -18.21872 1.000 37.20835 73 LYS A N 1
ATOM 581 C CA . LYS A 1 74 ? -4.68407 13.42150 -17.02505 1.000 35.41820 73 LYS A CA 1
ATOM 582 C C . LYS A 1 74 ? -6.03718 13.89971 -16.51233 1.000 30.04607 73 LYS A C 1
ATOM 583 O O . LYS A 1 74 ? -6.96332 14.16912 -17.28355 1.000 28.20395 73 LYS A O 1
ATOM 589 N N . ASP A 1 75 ? -6.12418 14.05738 -15.19692 1.000 29.45761 74 ASP A N 1
ATOM 590 C CA . ASP A 1 75 ? -7.32466 14.58820 -14.56510 1.000 29.29157 74 ASP A CA 1
ATOM 591 C C . ASP A 1 75 ? -7.27538 16.11446 -14.59839 1.000 27.44813 74 ASP A C 1
ATOM 592 O O . ASP A 1 75 ? -6.41873 16.72552 -13.95454 1.000 30.73105 74 ASP A O 1
ATOM 597 N N . ILE A 1 76 ? -8.18764 16.73798 -15.34694 1.000 22.65684 75 ILE A N 1
ATOM 598 C CA . ILE A 1 76 ? -8.21745 18.18284 -15.53038 1.000 20.92456 75 ILE A CA 1
ATOM 599 C C . ILE A 1 76 ? -9.57185 18.67298 -15.03339 1.000 20.75007 75 ILE A C 1
ATOM 600 O O . ILE A 1 76 ? -10.59950 18.07290 -15.36493 1.000 23.09284 75 ILE A O 1
ATOM 605 N N . HIS A 1 77 ? -9.59387 19.75088 -14.23593 1.000 18.89574 76 HIS A N 1
ATOM 606 C CA . HIS A 1 77 ? -10.85686 20.24850 -13.67574 1.000 18.34374 76 HIS A CA 1
ATOM 607 C C . HIS A 1 77 ? -11.33051 21.44796 -14.48759 1.000 19.66577 76 HIS A C 1
ATOM 608 O O . HIS A 1 77 ? -10.57148 22.39603 -14.69245 1.000 20.58679 76 HIS A O 1
ATOM 615 N N . ILE A 1 78 ? -12.58161 21.40456 -14.95632 1.000 17.47701 77 ILE A N 1
ATOM 616 C CA . ILE A 1 78 ? -13.16238 22.50092 -15.73070 1.000 16.50266 77 ILE A CA 1
ATOM 617 C C . ILE A 1 78 ? -14.30672 23.06875 -14.90075 1.000 18.04424 77 ILE A C 1
ATOM 618 O O . ILE A 1 78 ? -15.23401 22.33382 -14.52983 1.000 20.30502 77 ILE A O 1
ATOM 623 N N . VAL A 1 79 ? -14.24048 24.37022 -14.59512 1.000 16.68188 78 VAL A N 1
ATOM 624 C CA . VAL A 1 79 ? -15.29034 25.03835 -13.83031 1.000 16.21732 78 VAL A CA 1
ATOM 625 C C . VAL A 1 79 ? -16.25755 25.68868 -14.80828 1.000 16.67511 78 VAL A C 1
ATOM 626 O O . VAL A 1 79 ? -15.84769 26.21632 -15.86491 1.000 17.76195 78 VAL A O 1
ATOM 630 N N . GLY A 1 80 ? -17.54669 25.62645 -14.49637 1.000 15.92903 79 GLY A N 1
ATOM 631 C CA . GLY A 1 80 ? -18.55378 26.34296 -15.25040 1.000 16.95722 79 GLY A CA 1
ATOM 632 C C . GLY A 1 80 ? -19.07482 27.47767 -14.38904 1.000 16.82987 79 GLY A C 1
ATOM 633 O O . GLY A 1 80 ? -19.29328 27.29060 -13.18724 1.000 17.77430 79 GLY A O 1
ATOM 634 N N . LEU A 1 81 ? -19.23025 28.66294 -14.99094 1.000 16.67573 80 LEU A N 1
ATOM 635 C CA . LEU A 1 81 ? -19.70517 29.84909 -14.27985 1.000 16.80830 80 LEU A CA 1
ATOM 636 C C . LEU A 1 81 ? -20.95766 30.36847 -14.97221 1.000 16.56898 80 LEU A C 1
ATOM 637 O O . LEU A 1 81 ? -21.02275 30.38440 -16.20805 1.000 17.59792 80 LEU A O 1
ATOM 642 N N . ASN A 1 82 ? -21.93946 30.81120 -14.17450 1.000 17.02481 81 ASN A N 1
ATOM 643 C CA . ASN A 1 82 ? -23.23170 31.28318 -14.68521 1.000 17.86571 81 ASN A CA 1
ATOM 644 C C . ASN A 1 82 ? -23.96270 30.20401 -15.48074 1.000 18.43258 81 ASN A C 1
ATOM 645 O O . ASN A 1 82 ? -24.62608 30.48036 -16.49539 1.000 19.84225 81 ASN A O 1
ATOM 650 N N . ILE A 1 83 ? -23.87391 28.97724 -15.00051 1.000 19.61478 82 ILE A N 1
ATOM 651 C CA . ILE A 1 83 ? -24.65203 27.87057 -15.54873 1.000 20.54075 82 ILE A CA 1
ATOM 652 C C . ILE A 1 83 ? -26.09632 27.89778 -15.05260 1.000 22.39659 82 ILE A C 1
ATOM 653 O O . ILE A 1 83 ? -26.40862 28.42350 -13.96474 1.000 21.88188 82 ILE A O 1
ATOM 658 N N . ASP A 1 84 ? -26.99400 27.32664 -15.86087 1.000 22.06877 83 ASP A N 1
ATOM 659 C CA . ASP A 1 84 ? -28.37282 27.09935 -15.43297 1.000 22.28907 83 ASP A CA 1
ATOM 660 C C . ASP A 1 84 ? -28.40885 25.76745 -14.68674 1.000 23.20295 83 ASP A C 1
ATOM 661 O O . ASP A 1 84 ? -28.20474 24.71089 -15.31707 1.000 25.72577 83 ASP A O 1
ATOM 666 N N . PRO A 1 85 ? -28.68235 25.75036 -13.37755 1.000 23.35476 84 PRO A N 1
ATOM 667 C CA . PRO A 1 85 ? -28.66197 24.47239 -12.64970 1.000 24.89143 84 PRO A CA 1
ATOM 668 C C . PRO A 1 85 ? -29.71445 23.49995 -13.12979 1.000 28.18678 84 PRO A C 1
ATOM 669 O O . PRO A 1 85 ? -29.61054 22.30721 -12.82108 1.000 31.13010 84 PRO A O 1
ATOM 673 N N . ASN A 1 86 ? -30.71519 23.96328 -13.87260 1.000 26.93692 85 ASN A N 1
ATOM 674 C CA . ASN A 1 86 ? -31.78531 23.10934 -14.36914 1.000 28.72865 85 ASN A CA 1
ATOM 675 C C . ASN A 1 86 ? -31.53623 22.61887 -15.78583 1.000 27.46999 85 ASN A C 1
ATOM 676 O O . ASN A 1 86 ? -32.38458 21.91258 -16.34014 1.000 28.76333 85 ASN A O 1
ATOM 681 N N . SER A 1 87 ? -30.39409 22.95567 -16.37238 1.000 26.14831 86 SER A N 1
ATOM 682 C CA . SER A 1 87 ? -30.08714 22.52406 -17.72806 1.000 25.44098 86 SER A CA 1
ATOM 683 C C . SER A 1 87 ? -30.14953 21.00746 -17.86097 1.000 28.47670 86 SER A C 1
ATOM 684 O O . SER A 1 87 ? -29.53563 20.26499 -17.08702 1.000 29.30747 86 SER A O 1
ATOM 687 N N . GLU A 1 88 ? -30.90181 20.55105 -18.86007 1.000 30.79277 87 GLU A N 1
ATOM 688 C CA A GLU A 1 88 ? -31.00433 19.11693 -19.10689 0.516 32.66624 87 GLU A CA 1
ATOM 689 C CA B GLU A 1 88 ? -31.00345 19.11506 -19.10575 0.484 32.75625 87 GLU A CA 1
ATOM 690 C C . GLU A 1 88 ? -29.67042 18.53313 -19.56273 1.000 31.20537 87 GLU A C 1
ATOM 691 O O . GLU A 1 88 ? -29.26338 17.46631 -19.09118 1.000 30.65821 87 GLU A O 1
ATOM 702 N N . ALA A 1 89 ? -28.97738 19.20998 -20.48400 1.000 29.55326 88 ALA A N 1
ATOM 703 C CA . ALA A 1 89 ? -27.69192 18.68983 -20.94701 1.000 28.16770 88 ALA A CA 1
ATOM 704 C C . ALA A 1 89 ? -26.70754 18.55624 -19.78752 1.000 26.54234 88 ALA A C 1
ATOM 705 O O . ALA A 1 89 ? -26.02460 17.52978 -19.64507 1.000 27.44021 88 ALA A O 1
ATOM 707 N N . LEU A 1 90 ? -26.61793 19.59443 -18.95436 1.000 24.92214 89 LEU A N 1
ATOM 708 C CA . LEU A 1 90 ? -25.70844 19.53833 -17.81693 1.000 22.64999 89 LEU A CA 1
ATOM 709 C C . LEU A 1 90 ? -26.15111 18.48948 -16.80853 1.000 23.55398 89 LEU A C 1
ATOM 710 O O . LEU A 1 90 ? -25.31383 17.78425 -16.22726 1.000 24.17405 89 LEU A O 1
ATOM 715 N N . GLY A 1 91 ? -27.45882 18.38081 -16.57784 1.000 25.15434 90 GLY A N 1
ATOM 716 C CA . GLY A 1 91 ? -27.94431 17.40257 -15.61283 1.000 27.15723 90 GLY A CA 1
ATOM 717 C C . GLY A 1 91 ? -27.63580 15.98169 -16.04546 1.000 28.19812 90 GLY A C 1
ATOM 718 O O . GLY A 1 91 ? -27.30126 15.12380 -15.22129 1.000 29.28097 90 GLY A O 1
ATOM 719 N N . GLN A 1 92 ? -27.73316 15.71448 -17.34991 1.000 27.35762 91 GLN A N 1
ATOM 720 C CA . GLN A 1 92 ? -27.38800 14.38775 -17.84600 1.000 28.05559 91 GLN A CA 1
ATOM 721 C C . GLN A 1 92 ? -25.90913 14.09909 -17.64312 1.000 26.85006 91 GLN A C 1
ATOM 722 O O . GLN A 1 92 ? -25.53333 12.98536 -17.25655 1.000 27.89783 91 GLN A O 1
ATOM 728 N N . LEU A 1 93 ? -25.05316 15.09865 -17.87945 1.000 24.27811 92 LEU A N 1
ATOM 729 C CA . LEU A 1 93 ? -23.62527 14.89379 -17.65103 1.000 23.03984 92 LEU A CA 1
ATOM 730 C C . LEU A 1 93 ? -23.34559 14.67293 -16.16564 1.000 23.26658 92 LEU A C 1
ATOM 731 O O . LEU A 1 93 ? -22.59135 13.76206 -15.79557 1.000 24.81209 92 LEU A O 1
ATOM 736 N N . ILE A 1 94 ? -23.97086 15.47423 -15.30423 1.000 22.15419 93 ILE A N 1
ATOM 737 C CA . ILE A 1 94 ? -23.79730 15.30399 -13.86213 1.000 22.89868 93 ILE A CA 1
ATOM 738 C C . ILE A 1 94 ? -24.17040 13.88757 -13.42962 1.000 24.70986 93 ILE A C 1
ATOM 739 O O . ILE A 1 94 ? -23.46422 13.26432 -12.62453 1.000 24.31695 93 ILE A O 1
ATOM 744 N N . ALA A 1 95 ? -25.27571 13.34508 -13.96488 1.000 25.92371 94 ALA A N 1
ATOM 745 C CA . ALA A 1 95 ? -25.66687 11.99005 -13.57415 1.000 27.42852 94 ALA A CA 1
ATOM 746 C C . ALA A 1 95 ? -24.61001 10.96551 -13.98548 1.000 28.02080 94 ALA A C 1
ATOM 747 O O . ALA A 1 95 ? -24.29347 10.04583 -13.21564 1.000 27.20246 94 ALA A O 1
ATOM 749 N N . ARG A 1 96 ? -24.04610 11.11138 -15.19100 1.000 27.65891 95 ARG A N 1
ATOM 750 C CA . ARG A 1 96 ? -23.00018 10.18566 -15.62109 1.000 28.11426 95 ARG A CA 1
ATOM 751 C C . ARG A 1 96 ? -21.75980 10.32636 -14.75215 1.000 28.37215 95 ARG A C 1
ATOM 752 O O . ARG A 1 96 ? -21.15160 9.32298 -14.35245 1.000 29.44058 95 ARG A O 1
ATOM 760 N N . GLN A 1 97 ? -21.38509 11.56970 -14.43920 1.000 26.70561 96 GLN A N 1
ATOM 761 C CA . GLN A 1 97 ? -20.20391 11.81575 -13.61936 1.000 25.33090 96 GLN A CA 1
ATOM 762 C C . GLN A 1 97 ? -20.39283 11.25674 -12.21800 1.000 25.11666 96 GLN A C 1
ATOM 763 O O . GLN A 1 97 ? -19.44636 10.72155 -11.61868 1.000 25.53652 96 GLN A O 1
ATOM 769 N N . GLN A 1 98 ? -21.61170 11.36704 -11.67667 1.000 23.42824 97 GLN A N 1
ATOM 770 C CA . GLN A 1 98 ? -21.83005 10.87288 -10.31921 1.000 25.00767 97 GLN A CA 1
ATOM 771 C C . GLN A 1 98 ? -21.79570 9.34934 -10.28132 1.000 27.59111 97 GLN A C 1
ATOM 772 O O . GLN A 1 98 ? -21.30140 8.76718 -9.30901 1.000 28.35393 97 GLN A O 1
ATOM 778 N N . GLN A 1 99 ? -22.28515 8.69031 -11.34186 1.000 28.65802 98 GLN A N 1
ATOM 779 C CA . GLN A 1 99 ? -22.14145 7.23796 -11.43682 1.000 31.28515 98 GLN A CA 1
ATOM 780 C C . GLN A 1 99 ? -20.67163 6.83472 -11.53114 1.000 30.96697 98 GLN A C 1
ATOM 781 O O . GLN A 1 99 ? -20.24231 5.86933 -10.88833 1.000 32.21941 98 GLN A O 1
ATOM 787 N N . ARG A 1 100 ? -19.87619 7.56653 -12.32076 1.000 29.31758 99 ARG A N 1
ATOM 788 C CA A ARG A 1 100 ? -18.44236 7.29053 -12.36350 0.372 29.52295 99 ARG A CA 1
ATOM 789 C CA B ARG A 1 100 ? -18.44220 7.29064 -12.36462 0.628 28.68262 99 ARG A CA 1
ATOM 790 C C . ARG A 1 100 ? -17.81620 7.41661 -10.97895 1.000 28.30184 99 ARG A C 1
ATOM 791 O O . ARG A 1 100 ? -16.96290 6.60439 -10.59894 1.000 30.04721 99 ARG A O 1
ATOM 806 N N . ARG A 1 101 ? -18.22959 8.42925 -10.20730 1.000 29.94731 100 ARG A N 1
ATOM 807 C CA . ARG A 1 101 ? -17.65982 8.64667 -8.87736 1.000 31.69519 100 ARG A CA 1
ATOM 808 C C . ARG A 1 101 ? -17.98523 7.51487 -7.91617 1.000 33.20378 100 ARG A C 1
ATOM 809 O O . ARG A 1 101 ? -17.15810 7.17248 -7.06385 1.000 33.54886 100 ARG A O 1
ATOM 817 N N . VAL A 1 102 ? -19.19131 6.94796 -8.00578 1.000 34.09568 101 VAL A N 1
ATOM 818 C CA . VAL A 1 102 ? -19.51932 5.78978 -7.17514 1.000 36.53539 101 VAL A CA 1
ATOM 819 C C . VAL A 1 102 ? -18.56982 4.64182 -7.48786 1.000 37.17577 101 VAL A C 1
ATOM 820 O O . VAL A 1 102 ? -17.97653 4.02753 -6.58813 1.000 37.73592 101 VAL A O 1
ATOM 824 N N . GLU A 1 103 ? -18.40587 4.34352 -8.77602 1.000 35.80968 102 GLU A N 1
ATOM 825 C CA . GLU A 1 103 ? -17.54600 3.23300 -9.17042 1.000 35.88455 102 GLU A CA 1
ATOM 826 C C . GLU A 1 103 ? -16.09346 3.51101 -8.81335 1.000 36.48556 102 GLU A C 1
ATOM 827 O O . GLU A 1 103 ? -15.37118 2.61053 -8.36605 1.000 38.04235 102 GLU A O 1
ATOM 833 N N . ARG A 1 104 ? -15.65676 4.75760 -8.98676 1.000 34.75140 103 ARG A N 1
ATOM 834 C CA . ARG A 1 104 ? -14.28168 5.11854 -8.67523 1.000 35.20407 103 ARG A CA 1
ATOM 835 C C . ARG A 1 104 ? -13.99699 5.00304 -7.18327 1.000 35.61931 103 ARG A C 1
ATOM 836 O O . ARG A 1 104 ? -12.93924 4.49969 -6.79178 1.000 36.13544 103 ARG A O 1
ATOM 844 N N . ALA A 1 105 ? -14.92260 5.47023 -6.33519 1.000 35.48986 104 ALA A N 1
ATOM 845 C CA . ALA A 1 105 ? -14.72478 5.36557 -4.89089 1.000 35.85593 104 ALA A CA 1
ATOM 846 C C . ALA A 1 105 ? -14.59058 3.91205 -4.45377 1.000 36.56385 104 ALA A C 1
ATOM 847 O O . ALA A 1 105 ? -13.80675 3.59289 -3.54624 1.000 36.30507 104 ALA A O 1
ATOM 849 N N . GLU A 1 106 ? -15.37693 3.02012 -5.05820 1.000 37.81265 105 GLU A N 1
ATOM 850 C CA . GLU A 1 106 ? -15.23584 1.60521 -4.73678 1.000 40.61711 105 GLU A CA 1
ATOM 851 C C . GLU A 1 106 ? -13.82947 1.12366 -5.04600 1.000 39.15760 105 GLU A C 1
ATOM 852 O O . GLU A 1 106 ? -13.20464 0.43774 -4.22306 1.000 39.76471 105 GLU A O 1
ATOM 858 N N . LEU A 1 107 ? -13.28823 1.52521 -6.20019 1.000 36.50903 106 LEU A N 1
ATOM 859 C CA . LEU A 1 107 ? -11.97077 1.03252 -6.57978 1.000 36.36562 106 LEU A CA 1
ATOM 860 C C . LEU A 1 107 ? -10.87479 1.67437 -5.73714 1.000 36.40656 106 LEU A C 1
ATOM 861 O O . LEU A 1 107 ? -9.91763 0.99932 -5.33685 1.000 37.61994 106 LEU A O 1
ATOM 866 N N . ILE A 1 108 ? -10.98221 2.97725 -5.47771 1.000 35.22823 107 ILE A N 1
ATOM 867 C CA . ILE A 1 108 ? -9.99798 3.65207 -4.63844 1.000 34.83928 107 ILE A CA 1
ATOM 868 C C . ILE A 1 108 ? -9.95845 3.00892 -3.26410 1.000 36.56888 107 ILE A C 1
ATOM 869 O O . ILE A 1 108 ? -8.88482 2.71352 -2.72452 1.000 38.29829 107 ILE A O 1
ATOM 874 N N . ALA A 1 109 ? -11.13384 2.77393 -2.68296 1.000 36.42900 108 ALA A N 1
ATOM 875 C CA . ALA A 1 109 ? -11.19292 2.12595 -1.37668 1.000 38.39776 108 ALA A CA 1
ATOM 876 C C . ALA A 1 109 ? -10.57571 0.73393 -1.42021 1.000 39.56067 108 ALA A C 1
ATOM 877 O O . ALA A 1 109 ? -9.83239 0.35054 -0.50859 1.000 39.85580 108 ALA A O 1
ATOM 879 N N . HIS A 1 110 ? -10.87143 -0.03761 -2.47379 1.000 41.06936 109 HIS A N 1
ATOM 880 C CA . HIS A 1 110 ? -10.30817 -1.38000 -2.60368 1.000 43.20876 109 HIS A CA 1
ATOM 881 C C . HIS A 1 110 ? -8.78619 -1.34262 -2.58536 1.000 43.31903 109 HIS A C 1
ATOM 882 O O . HIS A 1 110 ? -8.14165 -2.16837 -1.91861 1.000 44.07814 109 HIS A O 1
ATOM 889 N N . ARG A 1 111 ? -8.19486 -0.38533 -3.30731 1.000 41.13565 110 ARG A N 1
ATOM 890 C CA . ARG A 1 111 ? -6.74054 -0.29992 -3.40012 1.000 39.77676 110 ARG A CA 1
ATOM 891 C C . ARG A 1 111 ? -6.13536 0.29326 -2.13162 1.000 40.96396 110 ARG A C 1
ATOM 892 O O . ARG A 1 111 ? -5.11831 -0.20586 -1.63566 1.000 42.74262 110 ARG A O 1
ATOM 900 N N . LEU A 1 112 ? -6.74999 1.35519 -1.60071 1.000 40.39608 111 LEU A N 1
ATOM 901 C CA . LEU A 1 112 ? -6.23921 2.00007 -0.39187 1.000 40.56933 111 LEU A CA 1
ATOM 902 C C . LEU A 1 112 ? -6.24914 1.04151 0.79297 1.000 43.05960 111 LEU A C 1
ATOM 903 O O . LEU A 1 112 ? -5.35827 1.09020 1.65029 1.000 44.10956 111 LEU A O 1
ATOM 908 N N . GLN A 1 113 ? -7.25106 0.16238 0.85288 1.000 44.88410 112 GLN A N 1
ATOM 909 C CA . GLN A 1 113 ? -7.36933 -0.77704 1.96264 1.000 46.87051 112 GLN A CA 1
ATOM 910 C C . GLN A 1 113 ? -6.15626 -1.69133 2.06105 1.000 45.77398 112 GLN A C 1
ATOM 911 O O . GLN A 1 113 ? -5.74598 -2.06647 3.16783 1.000 46.39704 112 GLN A O 1
ATOM 917 N N . LYS A 1 114 ? -5.57041 -2.06198 0.92427 1.000 45.52716 113 LYS A N 1
ATOM 918 C CA . LYS A 1 114 ? -4.40610 -2.94367 0.93549 1.000 45.23463 113 LYS A CA 1
ATOM 919 C C . LYS A 1 114 ? -3.19297 -2.29842 1.59279 1.000 45.07772 113 LYS A C 1
ATOM 920 O O . LYS A 1 114 ? -2.26244 -3.01243 1.98879 1.000 45.62451 113 LYS A O 1
ATOM 926 N N . ALA A 1 115 ? -3.17323 -0.97253 1.70517 1.000 46.16213 114 ALA A N 1
ATOM 927 C CA . ALA A 1 115 ? -2.07682 -0.22906 2.31206 1.000 47.43188 114 ALA A CA 1
ATOM 928 C C . ALA A 1 115 ? -2.42382 0.33452 3.68344 1.000 49.09377 114 ALA A C 1
ATOM 929 O O . ALA A 1 115 ? -1.56294 0.95809 4.31763 1.000 49.35731 114 ALA A O 1
ATOM 931 N N . THR A 1 116 ? -3.66410 0.16305 4.14324 1.000 49.74873 115 THR A N 1
ATOM 932 C CA . THR A 1 116 ? -4.10386 0.75418 5.40068 1.000 50.45544 115 THR A CA 1
ATOM 933 C C . THR A 1 116 ? -4.78299 -0.28729 6.28322 1.000 53.33370 115 THR A C 1
ATOM 934 O O . THR A 1 116 ? -4.10582 -1.11252 6.90899 1.000 55.24592 115 THR A O 1
ATOM 938 N N . ARG A 1 117 ? -6.11079 -0.26780 6.33892 1.000 53.41348 116 ARG A N 1
ATOM 939 C CA . ARG A 1 117 ? -6.85551 -1.20556 7.16994 1.000 54.50947 116 ARG A CA 1
ATOM 940 C C . ARG A 1 117 ? -8.25419 -1.36167 6.58961 1.000 57.69574 116 ARG A C 1
ATOM 941 O O . ARG A 1 117 ? -8.68416 -0.58169 5.73619 1.000 57.72195 116 ARG A O 1
ATOM 949 N N . GLU A 1 118 ? -8.96539 -2.37948 7.07248 1.000 59.87437 117 GLU A N 1
ATOM 950 C CA . GLU A 1 118 ? -10.31594 -2.64437 6.59177 1.000 61.75395 117 GLU A CA 1
ATOM 951 C C . GLU A 1 118 ? -11.27518 -1.52225 6.98067 1.000 58.83933 117 GLU A C 1
ATOM 952 O O . GLU A 1 118 ? -11.08282 -0.82744 7.98294 1.000 56.96784 117 GLU A O 1
ATOM 958 N N . GLY A 1 119 ? -12.32033 -1.34980 6.16879 1.000 57.80740 118 GLY A N 1
ATOM 959 C CA . GLY A 1 119 ? -13.37773 -0.40322 6.45722 1.000 56.08820 118 GLY A CA 1
ATOM 960 C C . GLY A 1 119 ? -13.27086 0.94439 5.77128 1.000 54.56439 118 GLY A C 1
ATOM 961 O O . GLY A 1 119 ? -14.01891 1.86278 6.13887 1.000 54.80497 118 GLY A O 1
ATOM 962 N N . VAL A 1 120 ? -12.38485 1.09171 4.77742 1.000 52.03792 119 VAL A N 1
ATOM 963 C CA . VAL A 1 120 ? -12.14331 2.40466 4.17039 1.000 50.12812 119 VAL A CA 1
ATOM 964 C C . VAL A 1 120 ? -13.41486 2.96506 3.54050 1.000 49.30055 119 VAL A C 1
ATOM 965 O O . VAL A 1 120 ? -13.78320 4.12616 3.76918 1.000 49.44129 119 VAL A O 1
ATOM 969 N N . LEU A 1 121 ? -14.08654 2.16459 2.70839 1.000 47.42421 120 LEU A N 1
ATOM 970 C CA . LEU A 1 121 ? -15.20736 2.69058 1.93103 1.000 47.13632 120 LEU A CA 1
ATOM 971 C C . LEU A 1 121 ? -16.33129 3.18480 2.83133 1.000 47.46134 120 LEU A C 1
ATOM 972 O O . LEU A 1 121 ? -16.81276 4.30991 2.67203 1.000 46.73213 120 LEU A O 1
ATOM 977 N N . GLU A 1 122 ? -16.77749 2.34814 3.77163 1.000 49.28499 121 GLU A N 1
ATOM 978 C CA . GLU A 1 122 ? -17.91867 2.72555 4.60012 1.000 50.70996 121 GLU A CA 1
ATOM 979 C C . GLU A 1 122 ? -17.62329 3.97898 5.41205 1.000 47.92584 121 GLU A C 1
ATOM 980 O O . GLU A 1 122 ? -18.49699 4.84019 5.57871 1.000 47.20478 121 GLU A O 1
ATOM 986 N N . GLU A 1 123 ? -16.38886 4.11757 5.90301 1.000 46.46191 122 GLU A N 1
ATOM 987 C CA . GLU A 1 123 ? -16.05187 5.29499 6.69580 1.000 44.81632 122 GLU A CA 1
ATOM 988 C C . GLU A 1 123 ? -15.88790 6.54563 5.83253 1.000 43.43371 122 GLU A C 1
ATOM 989 O O . GLU A 1 123 ? -16.18145 7.65362 6.29524 1.000 45.09195 122 GLU A O 1
ATOM 995 N N . VAL A 1 124 ? -15.43425 6.39583 4.58346 1.000 40.78369 123 VAL A N 1
ATOM 996 C CA . VAL A 1 124 ? -15.38253 7.53952 3.67242 1.000 38.41887 123 VAL A CA 1
ATOM 997 C C . VAL A 1 124 ? -16.78180 7.93161 3.21317 1.000 38.74506 123 VAL A C 1
ATOM 998 O O . VAL A 1 124 ? -17.07792 9.12546 3.02140 1.000 37.81532 123 VAL A O 1
ATOM 1002 N N . GLN A 1 125 ? -17.67146 6.95221 3.04425 1.000 39.73174 124 GLN A N 1
ATOM 1003 C CA . GLN A 1 125 ? -19.06272 7.28171 2.76046 1.000 40.69766 124 GLN A CA 1
ATOM 1004 C C . GLN A 1 125 ? -19.66881 8.11008 3.88223 1.000 39.56444 124 GLN A C 1
ATOM 1005 O O . GLN A 1 125 ? -20.42040 9.05293 3.62318 1.000 37.92393 124 GLN A O 1
ATOM 1011 N N . HIS A 1 126 ? -19.34366 7.78077 5.13640 1.000 40.60498 125 HIS A N 1
ATOM 1012 C CA . HIS A 1 126 ? -19.81044 8.59281 6.25659 1.000 41.65352 125 HIS A CA 1
ATOM 1013 C C . HIS A 1 126 ? -19.26613 10.01971 6.17352 1.000 39.51503 125 HIS A C 1
ATOM 1014 O O . HIS A 1 126 ? -20.00439 10.98944 6.39898 1.000 39.34527 125 HIS A O 1
ATOM 1021 N N . ILE A 1 127 ? -17.98135 10.16915 5.83085 1.000 37.86307 126 ILE A N 1
ATOM 1022 C CA . ILE A 1 127 ? -17.39405 11.49986 5.67995 1.000 36.33337 126 ILE A CA 1
ATOM 1023 C C . ILE A 1 127 ? -18.11374 12.28023 4.58477 1.000 35.80562 126 ILE A C 1
ATOM 1024 O O . ILE A 1 127 ? -18.46161 13.45803 4.76366 1.000 35.84636 126 ILE A O 1
ATOM 1029 N N . ALA A 1 128 ? -18.38409 11.62855 3.44909 1.000 33.93764 127 ALA A N 1
ATOM 1030 C CA . ALA A 1 128 ? -19.00161 12.34032 2.32544 1.000 32.16878 127 ALA A CA 1
ATOM 1031 C C . ALA A 1 128 ? -20.44722 12.71444 2.63618 1.000 33.09610 127 ALA A C 1
ATOM 1032 O O . ALA A 1 128 ? -20.96100 13.70456 2.10825 1.000 32.27229 127 ALA A O 1
ATOM 1034 N N . ASP A 1 129 ? -21.11139 11.94576 3.49685 1.000 34.57623 128 ASP A N 1
ATOM 1035 C CA . ASP A 1 129 ? -22.43897 12.30802 4.00890 1.000 35.65474 128 ASP A CA 1
ATOM 1036 C C . ASP A 1 129 ? -23.44691 12.54180 2.88330 1.000 33.94974 128 ASP A C 1
ATOM 1037 O O . ASP A 1 129 ? -24.25131 13.47428 2.93874 1.000 33.39830 128 ASP A O 1
ATOM 1042 N N . GLY A 1 130 ? -23.39244 11.70345 1.83966 1.000 32.59678 129 GLY A N 1
ATOM 1043 C CA . GLY A 1 130 ? -24.30018 11.81729 0.71298 1.000 30.92345 129 GLY A CA 1
ATOM 1044 C C . GLY A 1 130 ? -23.78198 12.60973 -0.47449 1.000 30.42535 129 GLY A C 1
ATOM 1045 O O . GLY A 1 130 ? -24.40394 12.56745 -1.54816 1.000 31.50090 129 GLY A O 1
ATOM 1046 N N . ALA A 1 131 ? -22.68010 13.33773 -0.32385 1.000 28.78348 130 ALA A N 1
ATOM 1047 C CA . ALA A 1 131 ? -22.09475 14.06754 -1.44224 1.000 26.36887 130 ALA A CA 1
ATOM 1048 C C . ALA A 1 131 ? -21.36084 13.10498 -2.36963 1.000 25.73897 130 ALA A C 1
ATOM 1049 O O . ALA A 1 131 ? -20.94272 12.02895 -1.94595 1.000 29.47024 130 ALA A O 1
ATOM 1051 N N . PRO A 1 132 ? -21.20189 13.45224 -3.64528 1.000 25.94527 131 PRO A N 1
ATOM 1052 C CA . PRO A 1 132 ? -20.35108 12.61369 -4.50601 1.000 25.62150 131 PRO A CA 1
ATOM 1053 C C . PRO A 1 132 ? -18.94147 12.54256 -3.92576 1.000 26.74256 131 PRO A C 1
ATOM 1054 O O . PRO A 1 132 ? -18.36587 13.55562 -3.51809 1.000 27.27689 131 PRO A O 1
ATOM 1058 N N . ILE A 1 133 ? -18.38877 11.33338 -3.87932 1.000 26.11477 132 ILE A N 1
ATOM 1059 C CA . ILE A 1 133 ? -17.14309 11.10500 -3.15071 1.000 26.85890 132 ILE A CA 1
ATOM 1060 C C . ILE A 1 133 ? -15.96328 11.62816 -3.96391 1.000 27.17003 132 ILE A C 1
ATOM 1061 O O . ILE A 1 133 ? -15.85845 11.36319 -5.17101 1.000 26.71943 132 ILE A O 1
ATOM 1066 N N . THR A 1 134 ? -15.08198 12.38994 -3.30728 1.000 27.31271 133 THR A N 1
ATOM 1067 C CA . THR A 1 134 ? -13.87696 12.93510 -3.92765 1.000 27.70830 133 THR A CA 1
ATOM 1068 C C . THR A 1 134 ? -12.62814 12.43581 -3.20547 1.000 28.55738 133 THR A C 1
ATOM 1069 O O . THR A 1 134 ? -12.68725 11.89453 -2.09372 1.000 28.36094 133 THR A O 1
ATOM 1073 N N . ARG A 1 135 ? -11.47059 12.63951 -3.85178 1.000 29.57209 134 ARG A N 1
ATOM 1074 C CA . ARG A 1 135 ? -10.20420 12.32865 -3.18491 1.000 29.46102 134 ARG A CA 1
ATOM 1075 C C . ARG A 1 135 ? -10.04890 13.08415 -1.86996 1.000 30.59397 134 ARG A C 1
ATOM 1076 O O . ARG A 1 135 ? -9.37687 12.59457 -0.95835 1.000 32.83634 134 ARG A O 1
ATOM 1084 N N . ALA A 1 136 ? -10.65844 14.26663 -1.74649 1.000 30.53328 135 ALA A N 1
ATOM 1085 C CA . ALA A 1 136 ? -10.55234 15.00693 -0.49218 1.000 31.80276 135 ALA A CA 1
ATOM 1086 C C . ALA A 1 136 ? -11.23103 14.27498 0.65669 1.000 31.73629 135 ALA A C 1
ATOM 1087 O O . ALA A 1 136 ? -10.80121 14.41606 1.80858 1.000 31.58430 135 ALA A O 1
ATOM 1089 N N . HIS A 1 137 ? -12.30313 13.52300 0.37796 1.000 31.59914 136 HIS A N 1
ATOM 1090 C CA . HIS A 1 137 ? -12.93136 12.73797 1.43862 1.000 32.80564 136 HIS A CA 1
ATOM 1091 C C . HIS A 1 137 ? -12.00265 11.61292 1.91147 1.000 34.64940 136 HIS A C 1
ATOM 1092 O O . HIS A 1 137 ? -11.868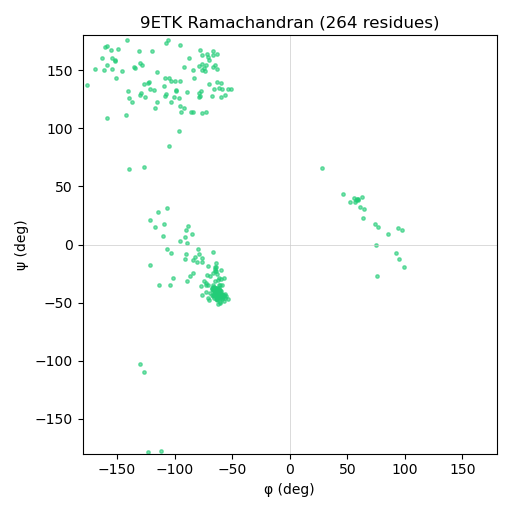75 11.36576 3.12147 1.000 35.28261 136 HIS A O 1
ATOM 1099 N N . PHE A 1 138 ? -11.34713 10.91789 0.96957 1.000 35.63513 137 PHE A N 1
ATOM 1100 C CA . PHE A 1 138 ? -10.35573 9.90927 1.34325 1.000 35.58338 137 PHE A CA 1
ATOM 1101 C C . PHE A 1 138 ? -9.17484 10.54201 2.07382 1.000 36.65568 137 PHE A C 1
ATOM 1102 O O . PHE A 1 138 ? -8.63551 9.96033 3.02353 1.000 37.30955 137 PHE A O 1
ATOM 1110 N N . ALA A 1 139 ? -8.75322 11.73331 1.63885 1.000 37.15265 138 ALA A N 1
ATOM 1111 C CA . ALA A 1 139 ? -7.62939 12.40535 2.28725 1.000 36.64584 138 ALA A CA 1
ATOM 1112 C C . ALA A 1 139 ? -7.93064 12.70986 3.74565 1.000 38.03609 138 ALA A C 1
ATOM 1113 O O . ALA A 1 139 ? -7.05408 12.55988 4.60345 1.000 38.21004 138 ALA A O 1
ATOM 1115 N N . LYS A 1 140 ? -9.15462 13.16282 4.04878 1.000 39.09165 139 LYS A N 1
ATOM 1116 C CA A LYS A 1 140 ? -9.49766 13.40594 5.44451 0.263 41.43019 139 LYS A CA 1
ATOM 1117 C CA B LYS A 1 140 ? -9.52177 13.40434 5.44243 0.737 40.44592 139 LYS A CA 1
ATOM 1118 C C . LYS A 1 140 ? -9.44564 12.11718 6.24869 1.000 43.32672 139 LYS A C 1
ATOM 1119 O O . LYS A 1 140 ? -8.92846 12.10268 7.37682 1.000 46.14340 139 LYS A O 1
ATOM 1130 N N . TRP A 1 141 ? -9.96599 11.02370 5.68686 1.000 43.77212 140 TRP A N 1
ATOM 1131 C CA . TRP A 1 141 ? -9.86877 9.73997 6.36844 1.000 44.54873 140 TRP A CA 1
ATOM 1132 C C . TRP A 1 141 ? -8.41162 9.40942 6.67624 1.000 42.61336 140 TRP A C 1
ATOM 1133 O O . TRP A 1 141 ? -8.06838 9.05165 7.81063 1.000 42.26992 140 TRP A O 1
ATOM 1144 N N . LEU A 1 142 ? -7.53095 9.59216 5.68702 1.000 42.55573 141 LEU A N 1
ATOM 1145 C CA . LEU A 1 142 ? -6.10757 9.30662 5.86422 1.000 42.41965 141 LEU A CA 1
ATOM 1146 C C . LEU A 1 142 ? -5.48254 10.18236 6.94961 1.000 44.01513 141 LEU A C 1
ATOM 1147 O O . LEU A 1 142 ? -4.66916 9.70275 7.73955 1.000 43.35000 141 LEU A O 1
ATOM 1152 N N . VAL A 1 143 ? -5.85899 11.46294 7.02479 1.000 45.63624 142 VAL A N 1
ATOM 1153 C CA . VAL A 1 143 ? -5.32282 12.31220 8.08729 1.000 47.16381 142 VAL A CA 1
ATOM 1154 C C . VAL A 1 143 ? -5.89871 11.90538 9.43965 1.000 48.74280 142 VAL A C 1
ATOM 1155 O O . VAL A 1 143 ? -5.16455 11.74044 10.42181 1.000 51.39377 142 VAL A O 1
ATOM 1159 N N . ASP A 1 144 ? -7.22007 11.72246 9.50735 1.000 49.12818 143 ASP A N 1
ATOM 1160 C CA . ASP A 1 144 ? -7.87534 11.45311 10.78418 1.000 50.77359 143 ASP A CA 1
ATOM 1161 C C . ASP A 1 144 ? -7.42773 10.14078 11.41093 1.000 51.77766 143 ASP A C 1
ATOM 1162 O O . ASP A 1 144 ? -7.60709 9.94784 12.61957 1.000 53.96415 143 ASP A O 1
ATOM 1167 N N . ASN A 1 145 ? -6.85998 9.22963 10.62876 1.000 52.17195 144 ASN A N 1
ATOM 1168 C CA . ASN A 1 145 ? -6.37170 7.96300 11.15031 1.000 55.09732 144 ASN A CA 1
ATOM 1169 C C . ASN A 1 145 ? -4.85125 7.88262 11.14521 1.000 54.35739 144 ASN A C 1
ATOM 1170 O O . ASN A 1 145 ? -4.29050 6.78946 11.25188 1.000 55.22793 144 ASN A O 1
ATOM 1175 N N . GLY A 1 146 ? -4.17518 9.02375 11.02848 1.000 53.31084 145 GLY A N 1
ATOM 1176 C CA . GLY A 1 146 ? -2.74903 9.08295 11.27479 1.000 53.88944 145 GLY A CA 1
ATOM 1177 C C . GLY A 1 146 ? -1.86518 8.53478 10.18014 1.000 53.50860 145 GLY A C 1
ATOM 1178 O O . GLY A 1 146 ? -0.67988 8.28891 10.43548 1.000 54.21266 145 GLY A O 1
ATOM 1179 N N . TYR A 1 147 ? -2.39485 8.31953 8.97532 1.000 52.26939 146 TYR A N 1
ATOM 1180 C CA . TYR A 1 147 ? -1.55289 7.90631 7.86327 1.000 51.71772 146 TYR A CA 1
ATOM 1181 C C . TYR A 1 147 ? -0.81909 9.07660 7.22087 1.000 53.75797 146 TYR A C 1
ATOM 1182 O O . TYR A 1 147 ? 0.13107 8.85047 6.46022 1.000 55.48684 146 TYR A O 1
ATOM 1191 N N . ALA A 1 148 ? -1.23751 10.31042 7.50771 1.000 53.51014 147 ALA A N 1
ATOM 1192 C CA . ALA A 1 148 ? -0.55824 11.51043 7.04122 1.000 53.49876 147 ALA A CA 1
ATOM 1193 C C . ALA A 1 148 ? -0.81938 12.62524 8.04506 1.000 54.56875 147 ALA A C 1
ATOM 1194 O O . ALA A 1 148 ? -1.79591 12.58467 8.80031 1.000 53.59284 147 ALA A O 1
ATOM 1196 N N . THR A 1 149 ? 0.06676 13.62840 8.03953 1.000 56.26257 148 THR A N 1
ATOM 1197 C CA . THR A 1 149 ? 0.07799 14.66984 9.06614 1.000 57.11423 148 THR A CA 1
ATOM 1198 C C . THR A 1 149 ? -0.85761 15.83213 8.75032 1.000 54.18801 148 THR A C 1
ATOM 1199 O O . THR A 1 149 ? -1.33999 16.50484 9.67397 1.000 53.28537 148 THR A O 1
ATOM 1203 N N . ASN A 1 150 ? -1.12304 16.07497 7.46974 1.000 52.13090 149 ASN A N 1
ATOM 1204 C CA . ASN A 1 150 ? -2.01381 17.14248 7.04977 1.000 51.32765 149 ASN A CA 1
ATOM 1205 C C . ASN A 1 150 ? -2.46646 16.83790 5.62694 1.000 52.53893 149 ASN A C 1
ATOM 1206 O O . ASN A 1 150 ? -1.95157 15.92673 4.96882 1.000 52.31438 149 ASN A O 1
ATOM 1211 N N . MET A 1 151 ? -3.45019 17.60773 5.16240 1.000 52.41701 150 MET A N 1
ATOM 1212 C CA . MET A 1 151 ? -4.02292 17.35268 3.84799 1.000 53.39712 150 MET A CA 1
ATOM 1213 C C . MET A 1 151 ? -3.01861 17.56596 2.72505 1.000 56.62591 150 MET A C 1
ATOM 1214 O O . MET A 1 151 ? -3.19411 16.99661 1.64212 1.000 58.34043 150 MET A O 1
ATOM 1219 N N . GLN A 1 152 ? -1.96978 18.36138 2.95247 1.000 58.20236 151 GLN A N 1
ATOM 1220 C CA . GLN A 1 152 ? -0.94402 18.53131 1.92648 1.000 59.91231 151 GLN A CA 1
ATOM 1221 C C . GLN A 1 152 ? -0.01249 17.32420 1.85403 1.000 57.08597 151 GLN A C 1
ATOM 1222 O O . GLN A 1 152 ? 0.42596 16.94290 0.76307 1.000 56.85321 151 GLN A O 1
ATOM 1228 N N . GLN A 1 153 ? 0.28752 16.70110 2.99834 1.000 54.96478 152 GLN A N 1
ATOM 1229 C CA . GLN A 1 153 ? 1.16591 15.53301 2.98889 1.000 53.81644 152 GLN A CA 1
ATOM 1230 C C . GLN A 1 153 ? 0.47614 14.30616 2.39975 1.000 51.91902 152 GLN A C 1
ATOM 1231 O O . GLN A 1 153 ? 1.15634 13.41751 1.86687 1.000 53.64230 152 GLN A O 1
ATOM 1237 N N . VAL A 1 154 ? -0.86087 14.24139 2.47989 1.000 47.78911 153 VAL A N 1
ATOM 1238 C CA . VAL A 1 154 ? -1.58958 13.06455 2.00595 1.000 45.80590 153 VAL A CA 1
ATOM 1239 C C . VAL A 1 154 ? -1.21148 12.74925 0.56908 1.000 44.57267 153 VAL A C 1
ATOM 1240 O O . VAL A 1 154 ? -0.92351 11.59966 0.21509 1.000 45.03476 153 VAL A O 1
ATOM 1244 N N . PHE A 1 155 ? -1.20449 13.77423 -0.27841 1.000 44.05854 154 PHE A N 1
ATOM 1245 C CA . PHE A 1 155 ? -1.04394 13.56848 -1.70731 1.000 44.64251 154 PHE A CA 1
ATOM 1246 C C . PHE A 1 155 ? 0.39848 13.31366 -2.13029 1.000 47.02358 154 PHE A C 1
ATOM 1247 O O . PHE A 1 155 ? 0.62867 12.96965 -3.29462 1.000 46.49517 154 PHE A O 1
ATOM 1255 N N . LYS A 1 156 ? 1.36488 13.46254 -1.22171 1.000 49.06816 155 LYS A N 1
ATOM 1256 C CA . LYS A 1 156 ? 2.71409 12.95955 -1.45413 1.000 51.57160 155 LYS A CA 1
ATOM 1257 C C . LYS A 1 156 ? 2.85015 11.48272 -1.10460 1.000 49.67816 155 LYS A C 1
ATOM 1258 O O . LYS A 1 156 ? 3.84595 10.85370 -1.48670 1.000 50.01667 155 LYS A O 1
ATOM 1264 N N . LYS A 1 157 ? 1.87003 10.91403 -0.40237 1.000 46.86438 156 LYS A N 1
ATOM 1265 C CA . LYS A 1 157 ? 1.94403 9.54527 0.08370 1.000 44.74894 156 LYS A CA 1
ATOM 1266 C C . LYS A 1 157 ? 0.82796 8.63946 -0.41643 1.000 43.72293 156 LYS A C 1
ATOM 1267 O O . LYS A 1 157 ? 0.96609 7.41607 -0.31241 1.000 45.05481 156 LYS A O 1
ATOM 1273 N N . TYR A 1 158 ? -0.27189 9.19017 -0.92669 1.000 40.52415 157 TYR A N 1
ATOM 1274 C CA . TYR A 1 158 ? -1.45597 8.39402 -1.22151 1.000 38.35173 157 TYR A CA 1
ATOM 1275 C C . TYR A 1 158 ? -2.22533 9.05202 -2.35258 1.000 35.47135 157 TYR A C 1
ATOM 1276 O O . TYR A 1 158 ? -2.07071 10.24594 -2.61244 1.000 37.10994 157 TYR A O 1
ATOM 1285 N N . LEU A 1 159 ? -3.05502 8.24822 -3.02852 1.000 33.92595 158 LEU A N 1
ATOM 1286 C CA . LEU A 1 159 ? -4.11677 8.72420 -3.92080 1.000 33.79107 158 LEU A CA 1
ATOM 1287 C C . LEU A 1 159 ? -3.63666 9.23038 -5.27490 1.000 35.01360 158 LEU A C 1
ATOM 1288 O O . LEU A 1 159 ? -4.39530 9.18947 -6.24735 1.000 36.77465 158 LEU A O 1
ATOM 1293 N N . THR A 1 160 ? -2.40276 9.71937 -5.34626 1.000 35.35593 159 THR A N 1
ATOM 1294 C CA . THR A 1 160 ? -1.81305 10.26066 -6.56409 1.000 37.10971 159 THR A CA 1
ATOM 1295 C C . THR A 1 160 ? -0.99819 9.18226 -7.27435 1.000 39.41945 159 THR A C 1
ATOM 1296 O O . THR A 1 160 ? -0.76107 8.09997 -6.73521 1.000 41.06918 159 THR A O 1
ATOM 1300 N N . ARG A 1 161 ? -0.55456 9.50082 -8.49607 1.000 40.04715 160 ARG A N 1
ATOM 1301 C CA . ARG A 1 161 ? 0.20596 8.55100 -9.30950 1.000 42.29227 160 ARG A CA 1
ATOM 1302 C C . ARG A 1 161 ? 1.37592 7.97033 -8.52393 1.000 42.58194 160 ARG A C 1
ATOM 1303 O O . ARG A 1 161 ? 2.12223 8.70046 -7.86424 1.000 43.04473 160 ARG A O 1
ATOM 1311 N N . ASP A 1 162 ? 1.52389 6.64377 -8.60241 1.000 42.57202 161 ASP A N 1
ATOM 1312 C CA . ASP A 1 162 ? 2.61807 5.89276 -7.98928 1.000 44.41771 161 ASP A CA 1
ATOM 1313 C C . ASP A 1 162 ? 2.49358 5.77028 -6.47665 1.000 42.89740 161 ASP A C 1
ATOM 1314 O O . ASP A 1 162 ? 3.47314 5.44155 -5.79895 1.000 43.33855 161 ASP A O 1
ATOM 1319 N N . ASN A 1 163 ? 1.30543 6.00698 -5.93778 1.000 42.24528 162 ASN A N 1
ATOM 1320 C CA . ASN A 1 163 ? 1.03120 5.91919 -4.51418 1.000 41.37113 162 ASN A CA 1
ATOM 1321 C C . ASN A 1 163 ? -0.20020 5.06153 -4.27675 1.000 40.73706 162 ASN A C 1
ATOM 1322 O O . ASN A 1 163 ? -1.04939 4.91777 -5.16478 1.000 40.70726 162 ASN A O 1
ATOM 1327 N N . PRO A 1 164 ? -0.32585 4.47531 -3.08411 1.000 40.06059 163 PRO A N 1
ATOM 1328 C CA . PRO A 1 164 ? -1.48070 3.61215 -2.79689 1.000 39.68579 163 PRO A CA 1
ATOM 1329 C C . PRO A 1 164 ? -2.80385 4.35012 -2.93296 1.000 39.97142 163 PRO A C 1
ATOM 1330 O O . PRO A 1 164 ? -2.94922 5.49457 -2.49968 1.000 40.30988 163 PRO A O 1
ATOM 1334 N N . GLY A 1 165 ? -3.78363 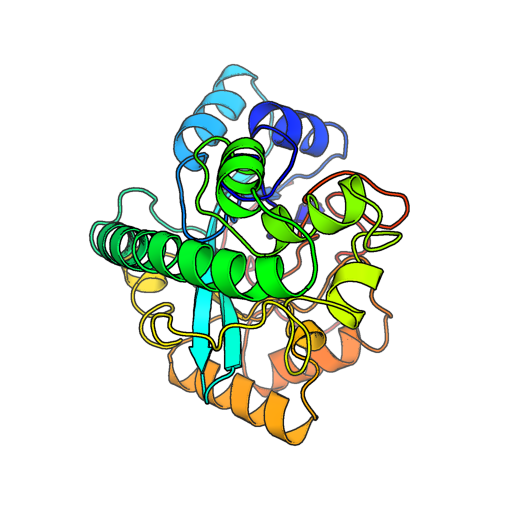3.66667 -3.52368 1.000 39.62892 164 GLY A N 1
ATOM 1335 C CA . GLY A 1 165 ? -5.09664 4.23014 -3.72974 1.000 37.95457 164 GLY A CA 1
ATOM 1336 C C . GLY A 1 165 ? -5.28753 4.90609 -5.06930 1.000 36.24852 164 GLY A C 1
ATOM 1337 O O . GLY A 1 165 ? -6.41318 5.29299 -5.39320 1.000 35.34042 164 GLY A O 1
ATOM 1338 N N . TYR A 1 166 ? -4.23065 5.05862 -5.86107 1.000 34.64150 165 TYR A N 1
ATOM 1339 C CA . TYR A 1 166 ? -4.36425 5.73935 -7.13991 1.000 33.53193 165 TYR A CA 1
ATOM 1340 C C . TYR A 1 166 ? -5.25351 4.94134 -8.08405 1.000 33.94331 165 TYR A C 1
ATOM 1341 O O . TYR A 1 166 ? -5.11161 3.71916 -8.20103 1.000 35.15152 165 TYR A O 1
ATOM 1350 N N . VAL A 1 167 ? -6.18738 5.63827 -8.73319 1.000 33.37021 166 VAL A N 1
ATOM 1351 C CA . VAL A 1 167 ? -6.99477 5.09677 -9.82614 1.000 34.17702 166 VAL A CA 1
ATOM 1352 C C . VAL A 1 167 ? -6.90436 6.07867 -10.98649 1.000 35.27725 166 VAL A C 1
ATOM 1353 O O . VAL A 1 167 ? -7.10664 7.28705 -10.79135 1.000 36.13089 166 VAL A O 1
ATOM 1357 N N . PRO A 1 168 ? -6.59934 5.61896 -12.19300 1.000 35.42251 167 PRO A N 1
ATOM 1358 C CA . PRO A 1 168 ? -6.43393 6.53918 -13.32160 1.000 35.85842 167 PRO A CA 1
ATOM 1359 C C . PRO A 1 168 ? -7.74648 7.22826 -13.64547 1.000 35.27509 167 PRO A C 1
ATOM 1360 O O . PRO A 1 168 ? -8.82442 6.68996 -13.35407 1.000 35.04447 167 PRO A O 1
ATOM 1364 N N . PRO A 1 169 ? -7.69908 8.41580 -14.24969 1.000 34.84440 168 PRO A N 1
ATOM 1365 C CA . PRO A 1 169 ? -8.93952 9.15495 -14.51668 1.000 35.25180 168 PRO A CA 1
ATOM 1366 C C . PRO A 1 169 ? -9.77641 8.50366 -15.60508 1.000 36.50418 168 PRO A C 1
ATOM 1367 O O . PRO A 1 169 ? -9.25768 8.05364 -16.63401 1.000 37.29976 168 PRO A O 1
ATOM 1371 N N . ASN A 1 170 ? -11.08672 8.46686 -15.36890 1.000 37.75632 169 ASN A N 1
ATOM 1372 C CA . ASN A 1 170 ? -12.04857 7.88828 -16.30486 1.000 40.16664 169 ASN A CA 1
ATOM 1373 C C . ASN A 1 170 ? -13.30831 8.76344 -16.34697 1.000 38.74990 169 ASN A C 1
ATOM 1374 O O . ASN A 1 170 ? -14.40351 8.36599 -15.97764 1.000 45.55128 169 ASN A O 1
ATOM 1379 N N . TRP A 1 171 ? -13.16116 9.98509 -16.82332 1.000 31.14313 170 TRP A N 1
ATOM 1380 C CA . TRP A 1 171 ? -14.21689 10.98839 -16.78956 1.000 26.90356 170 TRP A CA 1
ATOM 1381 C C . TRP A 1 171 ? -14.69420 11.28485 -18.20381 1.000 27.98856 170 TRP A C 1
ATOM 1382 O O . TRP A 1 171 ? -14.21879 10.69861 -19.18454 1.000 29.01673 170 TRP A O 1
ATOM 1393 N N . CYS A 1 172 ? -15.63324 12.21910 -18.30483 1.000 26.33277 171 CYS A N 1
ATOM 1394 C CA . CYS A 1 172 ? -15.94203 12.80058 -19.60425 1.000 25.70896 171 CYS A CA 1
ATOM 1395 C C . CYS A 1 172 ? -14.71748 13.54848 -20.13664 1.000 25.80853 171 CYS A C 1
ATOM 1396 O O . CYS A 1 172 ? -13.78465 13.87300 -19.39848 1.000 24.77380 171 CYS A O 1
ATOM 1399 N N . SER A 1 173 ? -14.74026 13.83948 -21.44034 1.000 24.47574 172 SER A N 1
ATOM 1400 C CA . SER A 1 173 ? -13.66707 14.62539 -22.03057 1.000 25.36138 172 SER A CA 1
ATOM 1401 C C . SER A 1 173 ? -13.79367 16.11558 -21.67839 1.000 24.80008 172 SER A C 1
ATOM 1402 O O . SER A 1 173 ? -14.85425 16.59732 -21.27202 1.000 24.20244 172 SER A O 1
ATOM 1405 N N . MET A 1 174 ? -12.69046 16.85831 -21.86493 1.000 26.32064 173 MET A N 1
ATOM 1406 C CA . MET A 1 174 ? -12.75273 18.31841 -21.71589 1.000 26.61558 173 MET A CA 1
ATOM 1407 C C . MET A 1 174 ? -13.78107 18.92560 -22.65577 1.000 26.73456 173 MET A C 1
ATOM 1408 O O . MET A 1 174 ? -14.54399 19.80887 -22.25597 1.000 27.17257 173 MET A O 1
ATOM 1413 N N A SER A 1 175 ? -13.79282 18.49204 -23.92344 0.531 25.96079 174 SER A N 1
ATOM 1414 N N B SER A 1 175 ? -13.77794 18.49684 -23.92640 0.469 25.62473 174 SER A N 1
ATOM 1415 C CA A SER A 1 175 ? -14.75560 19.04771 -24.87093 0.531 27.54696 174 SER A CA 1
ATOM 1416 C CA B SER A 1 175 ? -14.75596 19.00465 -24.88577 0.469 26.40866 174 SER A CA 1
ATOM 1417 C C A SER A 1 175 ? -16.19125 18.76305 -24.44239 0.531 26.49678 174 SER A C 1
ATOM 1418 C C B SER A 1 175 ? -16.17663 18.77341 -24.40038 0.469 25.38254 174 SER A C 1
ATOM 1419 O O A SER A 1 175 ? -17.07345 19.60863 -24.62623 0.531 27.57570 174 SER A O 1
ATOM 1420 O O B SER A 1 175 ? -17.03345 19.65483 -24.52657 0.469 25.78080 174 SER A O 1
ATOM 1425 N N . GLU A 1 176 ? -16.45449 17.57842 -23.87269 1.000 24.83481 175 GLU A N 1
ATOM 1426 C CA A GLU A 1 176 ? -17.80910 17.30693 -23.39892 0.427 25.46502 175 GLU A CA 1
ATOM 1427 C CA B GLU A 1 176 ? -17.79970 17.28579 -23.38408 0.573 25.73435 175 GLU A CA 1
ATOM 1428 C C . GLU A 1 176 ? -18.18621 18.22280 -22.24292 1.000 23.55954 175 GLU A C 1
ATOM 1429 O O . GLU A 1 176 ? -19.31153 18.74951 -22.20755 1.000 22.90545 175 GLU A O 1
ATOM 1440 N N . ALA A 1 177 ? -17.26019 18.45032 -21.29770 1.000 22.07797 176 ALA A N 1
ATOM 1441 C CA . ALA A 1 177 ? -17.54704 19.36181 -20.19376 1.000 19.89392 176 ALA A CA 1
ATOM 1442 C C . ALA A 1 177 ? -17.79609 20.77787 -20.71421 1.000 20.11691 176 ALA A C 1
ATOM 1443 O O . ALA A 1 177 ? -18.74354 21.45677 -20.28292 1.000 20.49157 176 ALA A O 1
ATOM 1445 N N . VAL A 1 178 ? -16.94203 21.25145 -21.63488 1.000 20.23915 177 VAL A N 1
ATOM 1446 C CA . VAL 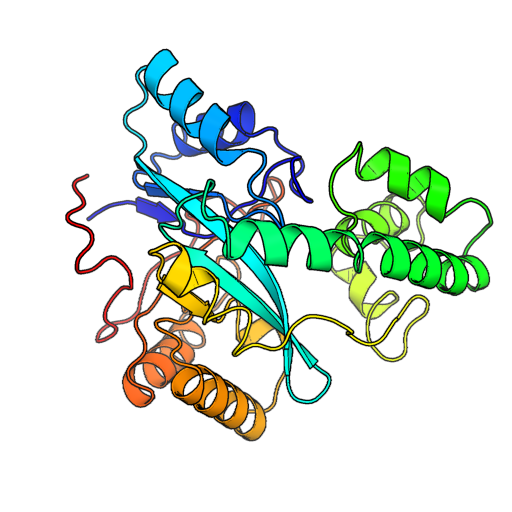A 1 178 ? -17.13941 22.59522 -22.17891 1.000 20.41761 177 VAL A CA 1
ATOM 1447 C C . VAL A 1 178 ? -18.47724 22.70169 -22.90692 1.000 20.92425 177 VAL A C 1
ATOM 1448 O O . VAL A 1 178 ? -19.21752 23.68438 -22.74194 1.000 21.24873 177 VAL A O 1
ATOM 1452 N N . SER 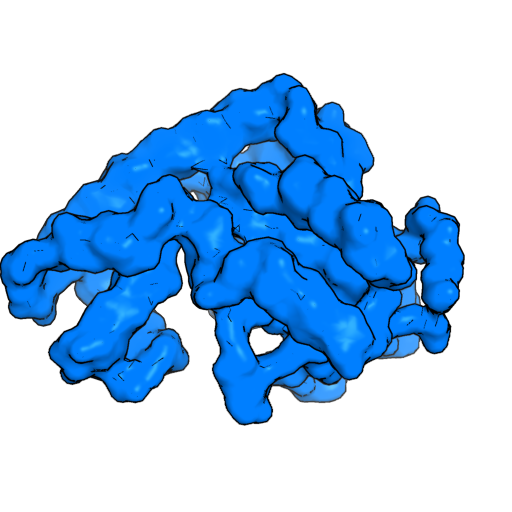A 1 179 ? -18.81273 21.69579 -23.71766 1.000 21.67904 178 SER A N 1
ATOM 1453 C CA A SER A 1 179 ? -20.06851 21.72796 -24.46081 0.633 23.04907 178 SER A CA 1
ATOM 1454 C CA B SER A 1 179 ? -20.06889 21.73932 -24.45963 0.367 21.95809 178 SER A CA 1
ATOM 1455 C C . SER A 1 179 ? -21.27267 21.77828 -23.52008 1.000 22.40570 178 SER A C 1
ATOM 1456 O O . SER A 1 179 ? -22.24071 22.51579 -23.77136 1.000 22.59340 178 SER A O 1
ATOM 1461 N N . ALA A 1 180 ? -21.22793 21.00658 -22.42094 1.000 21.94323 179 ALA A N 1
ATOM 1462 C CA . ALA A 1 180 ? -22.34934 20.99582 -21.48191 1.000 22.36884 179 ALA A CA 1
ATOM 1463 C C . ALA A 1 180 ? -22.46721 22.31944 -20.72438 1.000 21.67424 179 ALA A C 1
ATOM 1464 O O . ALA A 1 180 ? -23.57619 22.82811 -20.51192 1.000 22.20264 179 ALA A O 1
ATOM 1466 N N . ILE A 1 181 ? -21.34130 22.88795 -20.29180 1.000 19.70184 180 ILE A N 1
ATOM 1467 C CA . ILE A 1 181 ? -21.39325 24.19198 -19.64075 1.000 19.57470 180 ILE A CA 1
ATOM 1468 C C . ILE A 1 181 ? -22.00075 25.23774 -20.56462 1.000 19.90326 180 ILE A C 1
ATOM 1469 O O . ILE A 1 181 ? -22.82232 26.05972 -20.13903 1.000 20.30625 180 ILE A O 1
ATOM 1474 N N . HIS A 1 182 ? -21.60518 25.22306 -21.85329 1.000 20.24644 181 HIS A N 1
ATOM 1475 C CA . HIS A 1 182 ? -22.15019 26.18967 -22.81060 1.000 20.04010 181 HIS A CA 1
ATOM 1476 C C . HIS A 1 182 ? -23.62615 25.95309 -23.04071 1.000 20.91659 181 HIS A C 1
ATOM 1477 O O . HIS A 1 182 ? -24.40601 26.91107 -23.14637 1.000 21.43704 181 HIS A O 1
ATOM 1484 N N . ALA A 1 183 ? -24.02445 24.68252 -23.10290 1.000 21.06683 182 ALA A N 1
ATOM 1485 C CA . ALA A 1 183 ? -25.43783 24.37476 -23.30442 1.000 22.72691 182 ALA A CA 1
ATOM 1486 C C . ALA A 1 183 ? -26.27428 24.89163 -22.14399 1.000 22.42408 182 ALA A C 1
ATOM 1487 O O . ALA A 1 183 ? -27.45484 25.25076 -22.32546 1.000 23.50152 182 ALA A O 1
ATOM 1489 N N . ALA A 1 184 ? -25.67795 24.93740 -20.94549 1.000 22.18996 183 ALA A N 1
ATOM 1490 C CA . ALA A 1 184 ? -26.29774 25.49523 -19.75361 1.000 21.64396 183 ALA A CA 1
ATOM 1491 C C . ALA A 1 184 ? -26.11977 27.00799 -19.64524 1.000 23.05713 183 ALA A C 1
ATOM 1492 O O . ALA A 1 184 ? -26.46052 27.58669 -18.61100 1.000 22.31757 183 ALA A O 1
ATOM 1494 N N . GLY A 1 185 ? -25.60572 27.67331 -20.68099 1.000 22.06347 184 GLY A N 1
ATOM 1495 C CA . GLY A 1 185 ? -25.53747 29.12089 -20.67052 1.000 22.02784 184 GLY A CA 1
ATOM 1496 C C . GLY A 1 185 ? -24.31763 29.71777 -19.99027 1.000 20.00351 184 GLY A C 1
ATOM 1497 O O . GLY A 1 185 ? -24.25529 30.94058 -19.84821 1.000 21.63701 184 GLY A O 1
ATOM 1498 N N . GLY A 1 186 ? -23.32255 28.90959 -19.62008 1.000 18.38086 185 GLY A N 1
ATOM 1499 C CA . GLY A 1 186 ? -22.21728 29.35292 -18.79425 1.000 17.96848 185 GLY A CA 1
ATOM 1500 C C . GLY A 1 186 ? -20.93891 29.52734 -19.60364 1.000 17.40376 185 GLY A C 1
ATOM 1501 O O . GLY A 1 186 ? -20.87037 29.22666 -20.81225 1.000 20.27160 185 GLY A O 1
ATOM 1502 N N . GLN A 1 187 ? -19.90655 30.01852 -18.89645 1.000 17.26343 186 GLN A N 1
ATOM 1503 C CA . GLN A 1 187 ? -18.54748 30.09121 -19.41212 1.000 17.87056 186 GLN A CA 1
ATOM 1504 C C . GLN A 1 187 ? -17.73724 28.96935 -18.78675 1.000 17.85672 186 GLN A C 1
ATOM 1505 O O . GLN A 1 187 ? -17.89744 28.67720 -17.58610 1.000 17.07692 186 GLN A O 1
ATOM 1511 N N . ALA A 1 188 ? -16.87280 28.35625 -19.59286 1.000 18.00003 187 ALA A N 1
ATOM 1512 C CA . ALA A 1 188 ? -16.03987 27.23607 -19.16220 1.000 16.01804 187 ALA A CA 1
ATOM 1513 C C . ALA A 1 188 ? -14.64346 27.75623 -18.80946 1.000 16.49998 187 ALA A C 1
ATOM 1514 O O . ALA A 1 188 ? -14.03925 28.49387 -19.59988 1.000 16.41109 187 ALA A O 1
ATOM 1516 N N . VAL A 1 189 ? -14.12719 27.33816 -17.63949 1.000 15.12884 188 VAL A N 1
ATOM 1517 C CA . VAL A 1 189 ? -12.89503 27.86393 -17.05375 1.000 15.60026 188 VAL A CA 1
ATOM 1518 C C . VAL A 1 189 ? -11.93380 26.71340 -16.75862 1.000 16.26276 188 VAL A C 1
ATOM 1519 O O . VAL A 1 189 ? -12.29451 25.75720 -16.06043 1.000 17.42624 188 VAL A O 1
ATOM 1523 N N . LEU A 1 190 ? -10.70646 26.81579 -17.26384 1.000 15.17989 189 LEU A N 1
ATOM 1524 C CA . LEU A 1 190 ? -9.68502 25.83168 -16.93338 1.000 15.04470 189 LEU A CA 1
ATOM 1525 C C . LEU A 1 190 ? -9.20702 26.13134 -15.50831 1.000 16.84069 189 LEU A C 1
ATOM 1526 O O . LEU A 1 190 ? -8.60669 27.18782 -15.26182 1.000 17.12235 189 LEU A O 1
ATOM 1531 N N . ALA A 1 191 ? -9.48214 25.22466 -14.55891 1.000 17.14655 190 ALA A N 1
ATOM 1532 C CA . ALA A 1 191 ? -9.22046 25.52498 -13.14681 1.000 16.90288 190 ALA A CA 1
ATOM 1533 C C . ALA A 1 191 ? -7.77085 25.22998 -12.78576 1.000 18.19609 190 ALA A C 1
ATOM 1534 O O . ALA A 1 191 ? -7.12518 24.36519 -13.40014 1.000 20.45218 190 ALA A O 1
ATOM 1536 N N . HIS A 1 192 ? -7.25375 26.00169 -11.79738 1.000 18.52411 191 HIS A N 1
ATOM 1537 C CA . HIS A 1 192 ? -5.95041 25.82595 -11.15971 1.000 20.31447 191 HIS A CA 1
ATOM 1538 C C . HIS A 1 192 ? -4.89818 25.17372 -12.05323 1.000 21.15186 191 HIS A C 1
ATOM 1539 O O . HIS A 1 192 ? -4.42252 24.06429 -11.77179 1.000 21.94598 191 HIS A O 1
ATOM 1546 N N . PRO A 1 193 ? -4.49366 25.84633 -13.12486 1.000 21.13516 192 PRO A N 1
ATOM 1547 C CA . PRO A 1 193 ? -3.54991 25.21521 -14.06250 1.000 22.75550 192 PRO A CA 1
ATOM 1548 C C . PRO A 1 193 ? -2.21580 24.85808 -13.43002 1.000 24.45421 192 PRO A C 1
ATOM 1549 O O . PRO A 1 193 ? -1.60199 23.87074 -13.83646 1.000 27.58908 192 PRO A O 1
ATOM 1553 N N . GLY A 1 194 ? -1.76787 25.58452 -12.40882 1.000 24.83328 193 GLY A N 1
ATOM 1554 C CA . GLY A 1 194 ? -0.49528 25.23695 -11.80325 1.000 26.02249 193 GLY A CA 1
ATOM 1555 C C . GLY A 1 194 ? -0.51802 23.94485 -11.00596 1.000 29.94659 193 GLY A C 1
ATOM 1556 O O . GLY A 1 194 ? 0.54653 23.36361 -10.75244 1.000 33.25434 193 GLY A O 1
ATOM 1557 N N . ARG A 1 195 ? -1.70642 23.47465 -10.61958 1.000 30.02960 194 ARG A N 1
ATOM 1558 C CA . ARG A 1 195 ? -1.83022 22.28786 -9.78613 1.000 31.86502 194 ARG A CA 1
ATOM 1559 C C . ARG A 1 195 ? -1.60974 20.99089 -10.55955 1.000 31.95311 194 ARG A C 1
ATOM 1560 O O . ARG A 1 195 ? -1.36824 19.94627 -9.93754 1.000 35.92283 194 ARG A O 1
ATOM 1568 N N . TYR A 1 196 ? -1.63996 21.03297 -11.89037 1.000 28.65615 195 TYR A N 1
ATOM 1569 C CA . TYR A 1 196 ? -1.42281 19.83455 -12.70294 1.000 28.07467 195 TYR A CA 1
ATOM 1570 C C . TYR A 1 196 ? 0.04151 19.42334 -12.77777 1.000 31.88451 195 TYR A C 1
ATOM 1571 O O . TYR A 1 196 ? 0.33368 18.32045 -13.25373 1.000 33.39483 195 TYR A O 1
ATOM 1580 N N . ASP A 1 197 ? 0.95902 20.27613 -12.32311 1.000 35.13770 196 ASP A N 1
ATOM 1581 C CA . ASP A 1 197 ? 2.38770 19.93973 -12.26471 1.000 40.49978 196 ASP A CA 1
ATOM 1582 C C . ASP A 1 197 ? 2.94740 19.57778 -13.63870 1.000 36.89030 196 ASP A C 1
ATOM 1583 O O . ASP A 1 197 ? 3.76602 18.66941 -13.77649 1.000 38.99612 196 ASP A O 1
ATOM 1588 N N . LEU A 1 198 ? 2.50488 20.28830 -14.66488 1.000 33.45549 197 LEU A N 1
ATOM 1589 C CA . LEU A 1 198 ? 2.94819 20.00987 -16.02952 1.000 33.59954 197 LEU A CA 1
ATOM 1590 C C . LEU A 1 198 ? 4.17431 20.85340 -16.37126 1.000 34.32888 197 LEU A C 1
ATOM 1591 O O . LEU A 1 198 ? 4.37143 21.94764 -15.83157 1.000 34.72207 197 LEU A O 1
ATOM 1596 N N . THR A 1 199 ? 4.99981 20.34106 -17.28619 1.000 34.63306 198 THR A N 1
ATOM 1597 C CA . THR A 1 199 ? 6.03273 21.17628 -17.86741 1.000 36.40771 198 THR A CA 1
ATOM 1598 C C . THR A 1 199 ? 5.38373 22.27908 -18.70358 1.000 36.25638 198 THR A C 1
ATOM 1599 O O . THR A 1 199 ? 4.19663 22.22669 -19.02633 1.000 35.15883 198 THR A O 1
ATOM 1603 N N . ALA A 1 200 ? 6.17783 23.29132 -19.06562 1.000 36.12049 199 ALA A N 1
ATOM 1604 C CA . ALA A 1 200 ? 5.62410 24.37582 -19.87132 1.000 36.25572 199 ALA A CA 1
ATOM 1605 C C . ALA A 1 200 ? 5.11643 23.84955 -21.20520 1.000 36.89733 199 ALA A C 1
ATOM 1606 O O . ALA A 1 200 ? 4.04660 24.26462 -21.68119 1.000 37.57511 199 ALA A O 1
ATOM 1608 N N . LYS A 1 201 ? 5.84925 22.89763 -21.79542 1.000 36.16778 200 LYS A N 1
ATOM 1609 C CA . LYS A 1 201 ? 5.42049 22.27176 -23.04460 1.000 34.22202 200 LYS A CA 1
ATOM 1610 C C . LYS A 1 201 ? 4.04112 21.64143 -22.89607 1.000 32.37387 200 LYS A C 1
ATOM 1611 O O . LYS A 1 201 ? 3.14052 21.87393 -23.71792 1.000 30.52173 200 LYS A O 1
ATOM 1617 N N . TRP A 1 202 ? 3.84452 20.85835 -21.83184 1.000 31.12204 201 TRP A N 1
ATOM 1618 C CA . TRP A 1 202 ? 2.54740 20.20209 -21.66160 1.000 29.96937 201 TRP A CA 1
ATOM 1619 C C . TRP A 1 202 ? 1.44977 21.16704 -21.24164 1.000 27.15191 201 TRP A C 1
ATOM 1620 O O . TRP A 1 202 ? 0.28714 20.97255 -21.62291 1.000 26.57525 201 TRP A O 1
ATOM 1631 N N . LEU A 1 203 ? 1.78224 22.19327 -20.46065 1.000 26.06096 202 LEU A N 1
ATOM 1632 C CA . LEU A 1 203 ? 0.76201 23.17125 -20.10043 1.000 25.75591 202 LEU A CA 1
ATOM 1633 C C . LEU A 1 203 ? 0.27530 23.92300 -21.33826 1.000 24.87357 202 LEU A C 1
ATOM 1634 O O . LEU A 1 203 ? -0.92669 24.17646 -21.49114 1.000 22.32601 202 LEU A O 1
ATOM 1639 N N . LYS A 1 204 ? 1.19736 24.26272 -22.24999 1.000 24.49304 203 LYS A N 1
ATOM 1640 C CA . LYS A 1 204 ? 0.80153 24.89509 -23.50592 1.000 24.52619 203 LYS A CA 1
ATOM 1641 C C . LYS A 1 204 ? -0.06162 23.95629 -24.34012 1.000 23.34153 203 LYS A C 1
ATOM 1642 O O . LYS A 1 204 ? -1.03538 24.39133 -24.98162 1.000 24.06791 203 LYS A O 1
ATOM 1648 N N . ARG A 1 205 ? 0.26680 22.66199 -24.34617 1.000 22.76164 204 ARG A N 1
ATOM 1649 C CA . ARG A 1 205 ? -0.59736 21.72178 -25.06473 1.000 24.12844 204 ARG A CA 1
ATOM 1650 C C . ARG A 1 205 ? -1.98870 21.68048 -24.46192 1.000 23.46626 204 ARG A C 1
ATOM 1651 O O . ARG A 1 205 ? -2.99311 21.61649 -25.19210 1.000 22.58776 204 ARG A O 1
ATOM 1659 N N . LEU A 1 206 ? -2.06288 21.71433 -23.13099 1.000 21.56340 205 LEU A N 1
ATOM 1660 C CA . LEU A 1 206 ? -3.35221 21.68882 -22.45640 1.000 20.10613 205 LEU A CA 1
ATOM 1661 C C . LEU A 1 206 ? -4.16859 22.93549 -22.79936 1.000 20.52180 205 LEU A C 1
ATOM 1662 O O . LEU A 1 206 ? -5.36764 22.85193 -23.09362 1.000 19.87801 205 LEU A O 1
ATOM 1667 N N . MET A 1 207 ? -3.53480 24.10859 -22.72900 1.000 19.94748 206 MET A N 1
ATOM 1668 C CA . MET A 1 207 ? -4.24472 25.34519 -23.04813 1.000 19.55693 206 MET A CA 1
ATOM 1669 C C . MET A 1 207 ? -4.69149 25.36192 -24.50296 1.000 18.22586 206 MET A C 1
ATOM 1670 O O . MET A 1 207 ? -5.78777 25.86030 -24.81072 1.000 19.42742 206 MET A O 1
ATOM 1675 N N . THR A 1 208 ? -3.86736 24.82847 -25.40762 1.000 18.69418 207 THR A N 1
ATOM 1676 C CA . THR A 1 208 ? -4.27869 24.76371 -26.80703 1.000 19.30752 207 THR A CA 1
ATOM 1677 C C . THR A 1 208 ? -5.50016 23.87974 -26.96907 1.000 20.04524 207 THR A C 1
ATOM 1678 O O . THR A 1 208 ? -6.47346 24.26349 -27.64477 1.000 20.00450 207 THR A O 1
ATOM 1682 N N . ALA A 1 209 ? -5.47292 22.68664 -26.34383 1.000 19.71444 208 ALA A N 1
ATOM 1683 C CA . ALA A 1 209 ? -6.61470 21.78058 -26.43646 1.000 20.47279 208 ALA A CA 1
ATOM 1684 C C . ALA A 1 209 ? -7.85569 22.39847 -25.81247 1.000 19.35446 208 ALA A C 1
ATOM 1685 O O . ALA A 1 209 ? -8.97537 22.21204 -26.31641 1.000 19.75000 208 ALA A O 1
ATOM 1687 N N . PHE A 1 210 ? -7.68276 23.12579 -24.70245 1.000 18.45615 209 PHE A N 1
ATOM 1688 C CA . PHE A 1 210 ? -8.82291 23.78573 -24.06361 1.000 18.34659 209 PHE A CA 1
ATOM 1689 C C . PHE A 1 210 ? -9.43962 24.86299 -24.96389 1.000 19.23829 209 PHE A C 1
ATOM 1690 O O . PHE A 1 210 ? -10.67462 24.95094 -25.07170 1.000 18.89437 209 PHE A O 1
ATOM 1698 N N . VAL A 1 211 ? -8.59986 25.70394 -25.60040 1.000 18.81374 210 VAL A N 1
ATOM 1699 C CA . VAL A 1 211 ? -9.09437 26.68909 -26.56883 1.000 18.70666 210 VAL A CA 1
ATOM 1700 C C . VAL A 1 211 ? -9.82565 25.99261 -27.70709 1.000 18.12263 210 VAL A C 1
ATOM 1701 O O . VAL A 1 211 ? -10.91273 26.42575 -28.11915 1.000 18.66711 210 VAL A O 1
ATOM 1705 N N . GLU A 1 212 ? -9.25576 24.89770 -28.21997 1.000 18.90712 211 GLU A N 1
ATOM 1706 C CA . GLU A 1 212 ? -9.86033 24.22604 -29.37936 1.000 20.26003 211 GLU A CA 1
ATOM 1707 C C . GLU A 1 212 ? -11.20540 23.60072 -29.03046 1.000 22.27486 211 GLU A C 1
ATOM 1708 O O . GLU A 1 212 ? -12.04954 23.39832 -29.91429 1.000 23.55242 211 GLU A O 1
ATOM 1714 N N . ALA A 1 213 ? -11.41125 23.28338 -27.75064 1.000 20.98383 212 ALA A N 1
ATOM 1715 C CA . ALA A 1 213 ? -12.67018 22.74480 -27.25520 1.000 21.15017 212 ALA A CA 1
ATOM 1716 C C . ALA A 1 213 ? -13.72198 23.82325 -27.04689 1.000 21.22258 212 ALA A C 1
ATOM 1717 O O . ALA A 1 213 ? -14.86757 23.49379 -26.71996 1.000 23.77220 212 ALA A O 1
ATOM 1719 N N . GLY A 1 214 ? -13.37166 25.08751 -27.25261 1.000 20.33516 213 GLY A N 1
ATOM 1720 C CA . GLY A 1 214 ? -14.28997 26.18128 -27.03002 1.000 20.69630 213 GLY A CA 1
ATOM 1721 C C . GLY A 1 214 ? -14.17823 26.79999 -25.65504 1.000 19.69969 213 GLY A C 1
ATOM 1722 O O . GLY A 1 214 ? -15.04913 27.60108 -25.26363 1.000 19.32419 213 GLY A O 1
ATOM 1723 N N . GLY A 1 215 ? -13.10594 26.51194 -24.92393 1.000 18.62416 214 GLY A N 1
ATOM 1724 C CA . GLY A 1 215 ? -12.98194 27.07504 -23.58231 1.000 18.94530 214 GLY A CA 1
ATOM 1725 C C . GLY A 1 215 ? -12.88744 28.59456 -23.57832 1.000 18.02165 214 GLY A C 1
ATOM 1726 O O . GLY A 1 215 ? -12.37816 29.21828 -24.51199 1.000 19.65118 214 GLY A O 1
ATOM 1727 N N . ASP A 1 216 ? -13.36510 29.20327 -22.47228 1.000 17.85289 215 ASP A N 1
ATOM 1728 C CA . ASP A 1 216 ? -13.53851 30.65610 -22.37730 1.000 17.89244 215 ASP A CA 1
ATOM 1729 C C . ASP A 1 216 ? -12.47332 31.34669 -21.53719 1.000 17.85797 215 ASP A C 1
ATOM 1730 O O . ASP A 1 216 ? -12.13745 32.50927 -21.81049 1.000 18.32959 215 ASP A O 1
ATOM 1735 N N . ALA A 1 217 ? -11.99914 30.69206 -20.47441 1.000 16.61251 216 ALA A N 1
ATOM 1736 C CA . ALA A 1 217 ? -11.23576 31.38683 -19.44175 1.000 16.22217 216 ALA A CA 1
ATOM 1737 C C . ALA A 1 217 ? -10.33728 30.38844 -18.71742 1.000 16.19724 216 ALA A C 1
ATOM 1738 O O . ALA A 1 217 ? -10.50638 29.18048 -18.84152 1.000 17.00869 216 ALA A O 1
ATOM 1740 N N A MET A 1 218 ? -9.37137 30.91956 -17.95811 0.654 16.61033 217 MET A N 1
ATOM 1741 N N B MET A 1 218 ? -9.37162 30.91552 -17.96224 0.346 16.19202 217 MET A N 1
ATOM 1742 C CA A MET A 1 218 ? -8.48597 30.10393 -17.14292 0.654 15.54410 217 MET A CA 1
ATOM 1743 C CA B MET A 1 218 ? -8.52118 30.08359 -17.12549 0.346 15.37601 217 MET A CA 1
ATOM 1744 C C A MET A 1 218 ? -8.32564 30.80874 -15.80174 0.654 16.35286 217 MET A C 1
ATOM 1745 C C B MET A 1 218 ? -8.29002 30.80105 -15.80337 0.346 15.16245 217 MET A C 1
ATOM 1746 O O A MET A 1 218 ? -8.30701 32.04042 -15.74789 0.654 18.54420 217 MET A O 1
ATOM 1747 O O B MET A 1 218 ? -8.18464 32.02923 -15.76401 0.346 14.96967 217 MET A O 1
ATOM 1756 N N . GLU A 1 219 ? -8.21943 30.03502 -14.71998 1.000 15.89105 218 GLU A N 1
ATOM 1757 C CA . GLU A 1 219 ? -7.94097 30.63771 -13.40670 1.000 16.24110 218 GLU A CA 1
ATOM 1758 C C . GLU A 1 219 ? -6.49566 31.12052 -13.35837 1.000 17.22862 218 GLU A C 1
ATOM 1759 O O . GLU A 1 219 ? -5.56798 30.32301 -13.52867 1.000 19.17194 218 GLU A O 1
ATOM 1765 N N . VAL A 1 220 ? -6.32083 32.42201 -13.12787 1.000 16.05319 219 VAL A N 1
ATOM 1766 C CA . VAL A 1 220 ? -4.99018 33.03148 -13.06883 1.000 15.93722 219 VAL A CA 1
ATOM 1767 C C . VAL A 1 220 ? -4.56936 33.25335 -11.62772 1.000 16.94168 219 VAL A C 1
ATOM 1768 O O . VAL A 1 220 ? -3.36275 33.26813 -11.33717 1.000 18.23853 219 VAL A O 1
ATOM 1772 N N . ALA A 1 221 ? -5.52307 33.45860 -10.71081 1.000 15.76933 220 ALA A N 1
ATOM 1773 C CA . ALA A 1 221 ? -5.19149 33.82995 -9.33830 1.000 16.77053 220 ALA A CA 1
ATOM 1774 C C . ALA A 1 221 ? -5.78219 32.83690 -8.33666 1.000 17.23696 220 ALA A C 1
ATOM 1775 O O . ALA A 1 221 ? -6.95661 32.44437 -8.45664 1.000 17.20118 220 ALA A O 1
ATOM 1777 N N . GLN A 1 222 ? -4.98491 32.51204 -7.31333 1.000 17.25863 221 GLN A N 1
ATOM 1778 C CA . GLN A 1 222 ? -5.40602 31.66679 -6.20382 1.000 18.03363 221 GLN A CA 1
ATOM 1779 C C . GLN A 1 222 ? -4.63861 32.11733 -4.97137 1.000 18.12184 221 GLN A C 1
ATOM 1780 O O . GLN A 1 222 ? -3.69525 32.90977 -5.07830 1.000 19.30931 221 GLN A O 1
ATOM 1786 N N . PRO A 1 223 ? -5.02834 31.65228 -3.77627 1.000 18.45170 222 PRO A N 1
ATOM 1787 C CA . PRO A 1 223 ? -4.43333 32.22065 -2.54157 1.000 19.02050 222 PRO A CA 1
ATOM 1788 C C . PRO A 1 223 ? -2.95392 31.96428 -2.32752 1.000 21.79243 222 PRO A C 1
ATOM 1789 O O . PRO A 1 223 ? -2.22230 32.88085 -1.93905 1.000 24.57399 222 PRO A O 1
ATOM 1793 N N . GLN A 1 224 ? -2.50574 30.73858 -2.51596 1.000 22.02648 223 GLN A N 1
ATOM 1794 C CA . GLN A 1 224 ? -1.10026 30.38150 -2.27676 1.000 24.59514 223 GLN A CA 1
ATOM 1795 C C . GLN A 1 224 ? -0.40196 30.44893 -3.62303 1.000 23.82452 223 GLN A C 1
ATOM 1796 O O . GLN A 1 224 ? -0.47638 29.50257 -4.40922 1.000 26.12674 223 GLN A O 1
ATOM 1802 N N . GLN A 1 225 ? 0.27706 31.57555 -3.88987 1.000 21.37814 224 GLN A N 1
ATOM 1803 C CA . GLN A 1 225 ? 0.73881 31.87216 -5.24353 1.000 19.53894 224 GLN A CA 1
ATOM 1804 C C . GLN A 1 225 ? 1.56247 33.15224 -5.23127 1.000 21.53305 224 GLN A C 1
ATOM 1805 O O . GLN A 1 225 ? 1.21691 34.10907 -4.53017 1.000 23.16521 224 GLN A O 1
ATOM 1811 N N . SER A 1 226 ? 2.68221 33.17039 -5.95275 1.000 20.75564 225 SER A N 1
ATOM 1812 C CA . SER A 1 226 ? 3.52860 34.35240 -5.98707 1.000 20.57418 225 SER A CA 1
ATOM 1813 C C . SER A 1 226 ? 3.07995 35.30645 -7.08162 1.000 20.68889 225 SER A C 1
ATOM 1814 O O . SER A 1 226 ? 2.39074 34.90121 -8.03180 1.000 19.77335 225 SER A O 1
ATOM 1817 N N . PRO A 1 227 ? 3.47887 36.58676 -6.98267 1.000 21.89556 226 PRO A N 1
ATOM 1818 C CA . PRO A 1 227 ? 3.20624 37.52153 -8.09314 1.000 20.21240 226 PRO A CA 1
ATOM 1819 C C . PRO A 1 227 ? 3.76241 37.04668 -9.41817 1.000 19.42954 226 PRO A C 1
ATOM 1820 O O . PRO A 1 227 ? 3.11695 37.23558 -10.45269 1.000 19.40220 226 PRO A O 1
ATOM 1824 N N A GLN A 1 228 ? 4.94783 36.42649 -9.41013 0.476 20.65988 227 GLN A N 1
ATOM 1825 N N B GLN A 1 228 ? 4.95888 36.45807 -9.43031 0.524 19.17318 227 GLN A N 1
ATOM 1826 C CA A GLN A 1 228 ? 5.55215 35.94038 -10.64940 0.476 21.76715 227 GLN A CA 1
ATOM 1827 C CA B GLN A 1 228 ? 5.49816 35.96994 -10.69505 0.524 19.15946 227 GLN A CA 1
ATOM 1828 C C A GLN A 1 228 ? 4.72149 34.82015 -11.26614 0.476 20.54755 227 GLN A C 1
ATOM 1829 C C B GLN A 1 228 ? 4.62086 34.86955 -11.27492 0.524 19.26890 227 GLN A C 1
ATOM 1830 O O A GLN A 1 228 ? 4.64105 34.70089 -12.49822 0.476 20.70595 227 GLN A O 1
ATOM 1831 O O B GLN A 1 228 ? 4.40157 34.81701 -12.49211 0.524 20.24050 227 GLN A O 1
ATOM 1842 N N . GLU A 1 229 ? 4.12131 33.96988 -10.42574 1.000 19.81952 228 GLU A N 1
ATOM 1843 C CA . GLU A 1 229 ? 3.21841 32.92861 -10.92992 1.000 19.60956 228 GLU A CA 1
ATOM 1844 C C . GLU A 1 229 ? 1.95543 33.52360 -11.52982 1.000 18.65756 228 GLU A C 1
ATOM 1845 O O . GLU A 1 229 ? 1.49698 33.08160 -12.59849 1.000 18.69714 228 GLU A O 1
ATOM 1851 N N . LYS A 1 230 ? 1.38198 34.53845 -10.87167 1.000 18.90817 229 LYS A N 1
ATOM 1852 C CA . LYS A 1 230 ? 0.23421 35.22608 -11.47716 1.000 18.10058 229 LYS A CA 1
ATOM 1853 C C . LYS A 1 230 ? 0.61346 35.83530 -12.82849 1.000 19.17197 229 LYS A C 1
ATOM 1854 O O . LYS A 1 230 ? -0.15562 35.76880 -13.79642 1.000 18.02628 229 LYS A O 1
ATOM 1860 N N . ARG A 1 231 ? 1.78580 36.46558 -12.89249 1.000 18.99703 230 ARG A N 1
ATOM 1861 C CA . ARG A 1 231 ? 2.20514 37.12819 -14.11271 1.000 19.22232 230 ARG A CA 1
ATOM 1862 C C . ARG A 1 231 ? 2.39203 36.11835 -15.24194 1.000 19.24055 230 ARG A C 1
ATOM 1863 O O . ARG A 1 231 ? 1.99216 36.37373 -16.38663 1.000 19.52199 230 ARG A O 1
ATOM 1871 N N . THR A 1 232 ? 2.98052 34.95240 -14.93654 1.000 19.97621 231 THR A N 1
ATOM 1872 C CA . THR A 1 232 ? 3.14321 33.92374 -15.96426 1.000 19.30294 231 THR A CA 1
ATOM 1873 C C . THR A 1 232 ? 1.79037 33.42450 -16.46125 1.000 19.02220 231 THR A C 1
ATOM 1874 O O . THR A 1 232 ? 1.57958 33.30849 -17.67771 1.000 19.91808 231 THR A O 1
ATOM 1878 N N . LEU A 1 233 ? 0.86911 33.09339 -15.53313 1.000 17.54756 232 LEU A N 1
ATOM 1879 C CA . LEU A 1 233 ? -0.42537 32.59552 -15.97459 1.000 17.78315 232 LEU A CA 1
ATOM 1880 C C . LEU A 1 233 ? -1.22613 33.67046 -16.69289 1.000 17.85166 232 LEU A C 1
ATOM 1881 O O . LEU A 1 233 ? -1.96522 33.36233 -17.64958 1.000 18.17214 232 LEU A O 1
ATOM 1886 N N . GLY A 1 234 ? -1.10358 34.92730 -16.25892 1.000 18.02637 233 GLY A N 1
ATOM 1887 C CA . GLY A 1 234 ? -1.75827 36.00574 -16.98159 1.000 18.08300 233 GLY A CA 1
ATOM 1888 C C . GLY A 1 234 ? -1.22364 36.15387 -18.38824 1.000 19.14820 233 GLY A C 1
ATOM 1889 O O . GLY A 1 234 ? -1.99687 36.36797 -19.32895 1.000 19.66875 233 GLY A O 1
ATOM 1890 N N . ASP A 1 235 ? 0.10253 36.03558 -18.55042 1.000 17.40522 234 ASP A N 1
ATOM 1891 C CA . ASP A 1 235 ? 0.68839 36.06170 -19.88530 1.000 18.21317 234 ASP A CA 1
ATOM 1892 C C . ASP A 1 235 ? 0.09913 34.95387 -20.75254 1.000 19.72284 234 ASP A C 1
ATOM 1893 O O . ASP A 1 235 ? -0.22981 35.17580 -21.92543 1.000 19.54717 234 ASP A O 1
ATOM 1898 N N . TYR A 1 236 ? -0.00596 33.73688 -20.20431 1.000 20.08264 235 TYR A N 1
ATOM 1899 C CA . TYR A 1 236 ? -0.59880 32.63969 -20.96959 1.000 19.67889 235 TYR A CA 1
ATOM 1900 C C . TYR A 1 236 ? -2.03722 32.94748 -21.34950 1.000 18.77452 235 TYR A C 1
ATOM 1901 O O . TYR A 1 236 ? -2.45414 32.71236 -22.49675 1.000 19.12000 235 TYR A O 1
ATOM 1910 N N . ALA A 1 237 ? -2.82749 33.44503 -20.39793 1.000 18.65313 236 ALA A N 1
ATOM 1911 C CA . ALA A 1 237 ? -4.21736 33.75624 -20.71857 1.000 18.06432 236 ALA A CA 1
ATOM 1912 C C . ALA A 1 237 ? -4.28442 34.74592 -21.86795 1.000 18.66049 236 ALA A C 1
ATOM 1913 O O . ALA A 1 237 ? -5.06957 34.56635 -22.81280 1.000 19.25829 236 ALA A O 1
ATOM 1915 N N . MET A 1 238 ? -3.44774 35.78877 -21.82079 1.000 18.51407 237 MET A N 1
ATOM 1916 C CA . MET A 1 238 ? -3.42463 36.76638 -22.91014 1.000 19.54314 237 MET A CA 1
ATOM 1917 C C . MET A 1 238 ? -2.98292 36.12650 -24.21729 1.000 21.28312 237 MET A C 1
ATOM 1918 O O . MET A 1 238 ? -3.60968 36.34159 -25.26639 1.000 22.40389 237 MET A O 1
ATOM 1923 N N . GLU A 1 239 ? -1.90451 35.33789 -24.17131 1.000 20.21470 238 GLU A N 1
ATOM 1924 C CA . GLU A 1 239 ? -1.37958 34.71989 -25.38573 1.000 21.97766 238 GLU A CA 1
ATOM 1925 C C . GLU A 1 239 ? -2.41252 33.80874 -26.04084 1.000 21.34462 238 GLU A C 1
ATOM 1926 O O . GLU A 1 239 ? -2.51844 33.75949 -27.27893 1.000 24.04691 238 GLU A O 1
ATOM 1932 N N . TYR A 1 240 ? -3.16229 33.05083 -25.22611 1.000 21.06364 239 TYR A N 1
ATOM 1933 C CA . TYR A 1 240 ? -4.14064 32.09247 -25.72553 1.000 20.42943 239 TYR A CA 1
ATOM 1934 C C . TYR A 1 240 ? -5.53276 32.68466 -25.88609 1.000 21.52879 239 TYR A C 1
ATOM 1935 O O . TYR A 1 240 ? -6.46969 31.95181 -26.25435 1.000 22.50379 239 TYR A O 1
ATOM 1944 N N . GLN A 1 241 ? -5.67775 34.00606 -25.69822 1.000 22.04731 240 GLN A N 1
ATOM 1945 C CA . GLN A 1 241 ? -6.96767 34.69521 -25.86152 1.000 21.45380 240 GLN A CA 1
ATOM 1946 C C . GLN A 1 241 ? -8.03586 34.14534 -24.91413 1.000 20.52902 240 GLN A C 1
ATOM 1947 O O . GLN A 1 241 ? -9.20549 34.00196 -25.27985 1.000 23.87089 240 GLN A O 1
ATOM 1953 N N . LEU A 1 242 ? -7.63687 33.81719 -23.68887 1.000 19.10353 241 LEU A N 1
ATOM 1954 C CA . LEU A 1 242 ? -8.57454 33.35772 -22.67270 1.000 18.99541 241 LEU A CA 1
ATOM 1955 C C . LEU A 1 242 ? -8.80119 34.47425 -21.66590 1.000 19.19175 241 LEU A C 1
ATOM 1956 O O . LEU A 1 242 ? -7.88325 35.23271 -21.34651 1.000 20.70670 241 LEU A O 1
ATOM 1961 N N . LEU A 1 243 ? -10.02679 34.58270 -21.18563 1.000 16.63934 242 LEU A N 1
ATOM 1962 C CA . LEU A 1 243 ? -10.30456 35.47486 -20.06006 1.000 16.41421 242 LEU A CA 1
ATOM 1963 C C . LEU A 1 243 ? -9.71040 34.89000 -18.78215 1.000 17.51483 242 LEU A C 1
ATOM 1964 O O . LEU A 1 243 ? -9.39885 33.70412 -18.69908 1.000 18.49558 242 LEU A O 1
ATOM 1969 N N . ALA A 1 244 ? -9.55059 35.74201 -17.77436 1.000 16.62596 243 ALA A N 1
ATOM 1970 C CA . ALA A 1 244 ? -8.92159 35.33684 -16.51195 1.000 16.83116 243 ALA A CA 1
ATOM 1971 C C . ALA A 1 244 ? -9.93603 35.21931 -15.38694 1.000 16.53702 243 ALA A C 1
ATOM 1972 O O . ALA A 1 244 ? -10.68566 36.16709 -15.13928 1.000 17.65769 243 ALA A O 1
ATOM 1974 N N . SER A 1 245 ? -9.91996 34.08138 -14.68646 1.000 16.29391 244 SER A N 1
ATOM 1975 C CA . SER A 1 245 ? -10.71197 33.92394 -13.47907 1.000 16.53964 244 SER A CA 1
ATOM 1976 C C . SER A 1 245 ? -9.81699 33.93666 -12.23837 1.000 15.93104 244 SER A C 1
ATOM 1977 O O . SER A 1 245 ? -8.58001 33.95832 -12.31479 1.000 16.18683 244 SER A O 1
ATOM 1980 N N . GLN A 1 246 ? -10.46572 33.94430 -11.07189 1.000 16.37491 245 GLN A N 1
ATOM 1981 C CA . GLN A 1 246 ? -9.77161 33.95350 -9.78909 1.000 16.40148 245 GLN A CA 1
ATOM 1982 C C . GLN A 1 246 ? -10.65517 33.27083 -8.76988 1.000 16.78304 245 GLN A C 1
ATOM 1983 O O . GLN A 1 246 ? -11.87786 33.40884 -8.82360 1.000 19.06056 245 GLN A O 1
ATOM 1989 N N . GLY A 1 247 ? -10.05541 32.53460 -7.85710 1.000 15.89350 246 GLY A N 1
ATOM 1990 C CA . GLY A 1 247 ? -10.88237 31.81071 -6.89549 1.000 17.04295 246 GLY A CA 1
ATOM 1991 C C . GLY A 1 247 ? -10.04324 31.23016 -5.77638 1.000 17.67459 246 GLY A C 1
ATOM 1992 O O . GLY A 1 247 ? -8.85529 30.89420 -5.99332 1.000 18.54301 246 GLY A O 1
ATOM 1993 N N . SER A 1 248 ? -10.63922 31.09129 -4.58492 1.000 17.06296 247 SER A N 1
ATOM 1994 C CA . SER A 1 248 ? -9.87256 30.58415 -3.44829 1.000 17.90422 247 SER A CA 1
ATOM 1995 C C . SER A 1 248 ? -9.81558 29.06342 -3.41153 1.000 18.95353 247 SER A C 1
ATOM 1996 O O . SER A 1 248 ? -8.84534 28.51365 -2.86839 1.000 20.04722 247 SER A O 1
ATOM 1999 N N . ASP A 1 249 ? -10.79828 28.38358 -4.02911 1.000 18.15651 248 ASP A N 1
ATOM 2000 C CA . ASP A 1 249 ? -11.00428 26.94800 -3.83082 1.000 18.66678 248 ASP A CA 1
ATOM 2001 C C . ASP A 1 249 ? -11.23093 26.63215 -2.35025 1.000 18.51443 248 ASP A C 1
ATOM 2002 O O . ASP A 1 249 ? -10.75215 25.61677 -1.82799 1.000 19.97307 248 ASP A O 1
ATOM 2007 N N . PHE A 1 250 ? -11.96680 27.50840 -1.66542 1.000 18.47328 249 PHE A N 1
ATOM 2008 C CA . PHE A 1 250 ? -12.22105 27.32331 -0.23389 1.000 16.87190 249 PHE A CA 1
ATOM 2009 C C . PHE A 1 250 ? -12.93189 26.00268 0.01218 1.000 18.62265 249 PHE A C 1
ATOM 2010 O O . PHE A 1 250 ? -14.00151 25.73025 -0.56169 1.000 18.85510 249 PHE A O 1
ATOM 2018 N N . HIS A 1 251 ? -12.36075 25.19392 0.91595 1.000 19.44802 250 HIS A N 1
ATOM 2019 C CA . HIS A 1 251 ? -13.08027 24.06828 1.49807 1.000 19.74256 250 HIS A CA 1
ATOM 2020 C C . HIS A 1 251 ? -13.33418 24.27353 2.96959 1.000 18.71883 250 HIS A C 1
ATOM 2021 O O . HIS A 1 251 ? -14.37357 23.82945 3.48383 1.000 20.28723 250 HIS A O 1
ATOM 2028 N N . TYR A 1 252 ? -12.38794 24.91114 3.67106 1.000 19.24064 251 TYR A N 1
ATOM 2029 C CA . TYR A 1 252 ? -12.49146 25.17244 5.10343 1.000 20.28132 251 TYR A CA 1
ATOM 2030 C C . TYR A 1 252 ? -11.47357 26.25403 5.43482 1.000 22.81149 251 TYR A C 1
ATOM 2031 O O . TYR A 1 252 ? -10.52101 26.46145 4.66647 1.000 23.78894 251 TYR A O 1
ATOM 2040 N N . PRO A 1 253 ? -11.62383 26.94795 6.56801 1.000 24.57212 252 PRO A N 1
ATOM 2041 C CA . PRO A 1 253 ? -10.68443 28.03810 6.87088 1.000 25.81244 252 PRO A CA 1
ATOM 2042 C C . PRO A 1 253 ? -9.32931 27.49086 7.29465 1.000 24.32894 252 PRO A C 1
ATOM 2043 O O . PRO A 1 253 ? -9.24059 26.40809 7.86478 1.000 23.84040 252 PRO A O 1
ATOM 2047 N N . SER A 1 254 ? -8.25854 28.22839 7.00035 1.000 25.96760 253 SER A N 1
ATOM 2048 C CA . SER A 1 254 ? -6.94667 27.83334 7.50145 1.000 27.94520 253 SER A CA 1
ATOM 2049 C C . SER A 1 254 ? -6.04017 29.05860 7.49950 1.000 29.02789 253 SER A C 1
ATOM 2050 O O . SER A 1 254 ? -6.41418 30.11847 6.98697 1.000 30.52797 253 SER A O 1
ATOM 2053 N N . PRO A 1 255 ? -4.84812 28.96292 8.10261 1.000 30.68394 254 PRO A N 1
ATOM 2054 C CA . PRO A 1 255 ? -3.90057 30.08880 8.00481 1.000 33.53013 254 PRO A CA 1
ATOM 2055 C C . PRO A 1 255 ? -3.51492 30.43256 6.57949 1.000 34.96726 254 PRO A C 1
ATOM 2056 O O . PRO A 1 255 ? -3.08624 31.56399 6.31595 1.000 38.03821 254 PRO A O 1
ATOM 2060 N N . TRP A 1 256 ? -3.65469 29.49948 5.64746 1.000 32.37771 255 TRP A N 1
ATOM 2061 C CA . TRP A 1 256 ? -3.25613 29.72772 4.26770 1.000 32.45056 255 TRP A CA 1
ATOM 2062 C C . TRP A 1 256 ? -4.43670 29.83546 3.30959 1.000 31.37902 255 TRP A C 1
ATOM 2063 O O . TRP A 1 256 ? -4.24578 29.94531 2.09355 1.000 31.56819 255 TRP A O 1
ATOM 2074 N N . MET A 1 257 ? -5.64441 29.85830 3.81674 1.000 31.20097 256 MET A N 1
ATOM 2075 C CA . MET A 1 257 ? -6.81806 29.87391 2.95831 1.000 33.24243 256 MET A CA 1
ATOM 2076 C C . MET A 1 257 ? -7.86406 30.81256 3.53686 1.000 33.98134 256 MET A C 1
ATOM 2077 O O . MET A 1 257 ? -8.19119 30.72503 4.72489 1.000 36.59960 256 MET A O 1
ATOM 2082 N N . GLU A 1 258 ? -8.40942 31.67916 2.68522 1.000 29.76157 257 GLU A N 1
ATOM 2083 C CA . GLU A 1 258 ? -9.57712 32.45913 3.04522 1.000 26.09593 257 GLU A CA 1
ATOM 2084 C C . GLU A 1 258 ? -10.29665 32.82968 1.76096 1.000 21.83900 257 GLU A C 1
ATOM 2085 O O . GLU A 1 258 ? -9.68057 32.94626 0.68554 1.000 21.13460 257 GLU A O 1
ATOM 2091 N N . LEU A 1 259 ? -11.61508 33.00055 1.87987 1.000 21.27245 258 LEU A N 1
ATOM 2092 C CA . LEU A 1 259 ? -12.38726 33.55691 0.77779 1.000 19.45415 258 LEU A CA 1
ATOM 2093 C C . LEU A 1 259 ? -11.76830 34.88097 0.35005 1.000 19.45790 258 LEU A C 1
ATOM 2094 O O . LEU A 1 259 ? -11.42415 35.72199 1.18724 1.000 20.49705 258 LEU A O 1
ATOM 2099 N N . GLY A 1 260 ? -11.60677 35.05022 -0.96463 1.000 18.22768 259 GLY A N 1
ATOM 2100 C CA . GLY A 1 260 ? -11.12154 36.29013 -1.53769 1.000 20.77095 259 GLY A CA 1
ATOM 2101 C C . GLY A 1 260 ? -9.63541 36.55786 -1.37578 1.000 20.73806 259 GLY A C 1
ATOM 2102 O O . GLY A 1 260 ? -9.16097 37.59130 -1.85646 1.000 21.54163 259 GLY A O 1
ATOM 2103 N N . ARG A 1 261 ? -8.87755 35.66897 -0.73282 1.000 19.67188 260 ARG A N 1
ATOM 2104 C CA . ARG A 1 261 ? -7.52005 36.01736 -0.30802 1.000 20.03553 260 ARG A CA 1
ATOM 2105 C C . ARG A 1 261 ? -6.56774 35.96599 -1.50084 1.000 20.29046 260 ARG A C 1
ATOM 2106 O O . ARG A 1 261 ? -6.49681 34.94370 -2.19399 1.000 20.30949 260 ARG A O 1
ATOM 2114 N N . ASN A 1 262 ? -5.80776 37.05542 -1.70684 1.000 17.93350 261 ASN A N 1
ATOM 2115 C CA . ASN A 1 262 ? -4.73909 37.09168 -2.71350 1.000 17.81905 261 ASN A CA 1
ATOM 2116 C C . ASN A 1 262 ? -5.27781 36.86126 -4.12582 1.000 18.09111 261 ASN A C 1
ATOM 2117 O O . ASN A 1 262 ? -4.57504 36.31295 -4.97816 1.000 19.83911 261 ASN A O 1
ATOM 2122 N N . LEU A 1 263 ? -6.50794 37.30088 -4.39720 1.000 17.31040 262 LEU A N 1
ATOM 2123 C CA . LEU A 1 263 ? -7.15519 37.09761 -5.69888 1.000 18.19336 262 LEU A CA 1
ATOM 2124 C C . LEU A 1 263 ? -7.12290 38.43172 -6.43629 1.000 20.26052 262 LEU A C 1
ATOM 2125 O O . LEU A 1 263 ? -8.05342 39.23406 -6.37002 1.000 21.19350 262 LEU A O 1
ATOM 2130 N N . TRP A 1 264 ? -6.02012 38.68545 -7.10909 1.000 21.45851 263 TRP A N 1
ATOM 2131 C CA . TRP A 1 264 ? -5.86740 39.88151 -7.91970 1.000 20.14654 263 TRP A CA 1
ATOM 2132 C C . TRP A 1 264 ? -5.26627 39.46695 -9.25009 1.000 19.94684 263 TRP A C 1
ATOM 2133 O O . TRP A 1 264 ? -4.58057 38.44452 -9.34056 1.000 20.73826 263 TRP A O 1
ATOM 2144 N N . LEU A 1 265 ? -5.57853 40.23692 -10.29190 1.000 19.46273 264 LEU A N 1
ATOM 2145 C CA . LEU A 1 265 ? -5.09432 39.87210 -11.62155 1.000 19.83348 264 LEU A CA 1
ATOM 2146 C C . LEU A 1 265 ? -4.00392 40.83627 -12.06576 1.000 21.26817 264 LEU A C 1
ATOM 2147 O O . LEU A 1 265 ? -4.08372 42.04173 -11.79972 1.000 22.90248 264 LEU A O 1
ATOM 2152 N N . PRO A 1 266 ? -2.99274 40.33960 -12.76524 1.000 22.84966 265 PRO A N 1
ATOM 2153 C CA . PRO A 1 266 ? -1.92941 41.21534 -13.26382 1.000 24.56082 265 PRO A CA 1
ATOM 2154 C C . PRO A 1 266 ? -2.41445 42.08703 -14.41589 1.000 24.48713 265 PRO A C 1
ATOM 2155 O O . PRO A 1 266 ? -3.46552 41.84949 -15.02343 1.000 24.35255 265 PRO A O 1
ATOM 2159 N N . ALA A 1 267 ? -1.62418 43.12305 -14.70154 1.000 25.32444 266 ALA A N 1
ATOM 2160 C CA . ALA A 1 267 ? -2.00105 44.11167 -15.70204 1.000 27.48592 266 ALA A CA 1
ATOM 2161 C C . ALA A 1 267 ? -2.09645 43.46504 -17.07326 1.000 27.50678 266 ALA A C 1
ATOM 2162 O O . ALA A 1 267 ? -1.29274 42.59964 -17.42839 1.000 29.31347 266 ALA A O 1
ATOM 2164 N N . GLY A 1 268 ? -3.11597 43.86239 -17.83366 1.000 25.17234 267 GLY A N 1
ATOM 2165 C CA . GLY A 1 268 ? -3.27852 43.43060 -19.19965 1.000 24.38232 267 GLY A CA 1
ATOM 2166 C C . GLY A 1 268 ? -4.26315 42.29918 -19.38710 1.000 23.85481 267 GLY A C 1
ATOM 2167 O O . GLY A 1 268 ? -4.73138 42.08576 -20.50504 1.000 25.28654 267 GLY A O 1
ATOM 2168 N N . VAL A 1 269 ? -4.57740 41.55560 -18.33047 1.000 24.11101 268 VAL A N 1
ATOM 2169 C CA . VAL A 1 269 ? -5.44509 40.39924 -18.48977 1.000 25.53888 268 VAL A CA 1
ATOM 2170 C C . VAL A 1 269 ? -6.88735 40.87697 -18.46759 1.000 24.26216 268 VAL A C 1
ATOM 2171 O O . VAL A 1 269 ? -7.22818 41.80644 -17.72733 1.000 28.88550 268 VAL A O 1
ATOM 2175 N N . GLU A 1 270 ? -7.73061 40.25526 -19.26598 1.000 22.66902 269 GLU A N 1
ATOM 2176 C CA . GLU A 1 270 ? -9.14922 40.61723 -19.25479 1.000 22.13982 269 GLU A CA 1
ATOM 2177 C C . GLU A 1 270 ? -9.91783 39.67494 -18.34825 1.000 20.75383 269 GLU A C 1
ATOM 2178 O O . GLU A 1 270 ? -9.84740 38.45687 -18.52980 1.000 23.53774 269 GLU A O 1
ATOM 2184 N N . PRO A 1 271 ? -10.67376 40.17176 -17.38589 1.000 19.09483 270 PRO A N 1
ATOM 2185 C CA . PRO A 1 271 ? -11.34366 39.25689 -16.45580 1.000 18.58993 270 PRO A CA 1
ATOM 2186 C C . PRO A 1 271 ? -12.54802 38.55037 -17.07134 1.000 17.54430 270 PRO A C 1
ATOM 2187 O O . PRO A 1 271 ? -13.23669 39.06476 -17.97634 1.000 19.64105 270 PRO A O 1
ATOM 2191 N N . VAL A 1 272 ? -12.82342 37.35088 -16.54037 1.000 17.36890 271 VAL A N 1
ATOM 2192 C CA . VAL A 1 272 ? -13.93845 36.55596 -17.06830 1.000 18.09867 271 VAL A CA 1
ATOM 2193 C C . VAL A 1 272 ? -15.26714 37.27264 -16.85879 1.000 18.84267 271 VAL A C 1
ATOM 2194 O O . VAL A 1 272 ? -16.23577 37.02560 -17.59666 1.00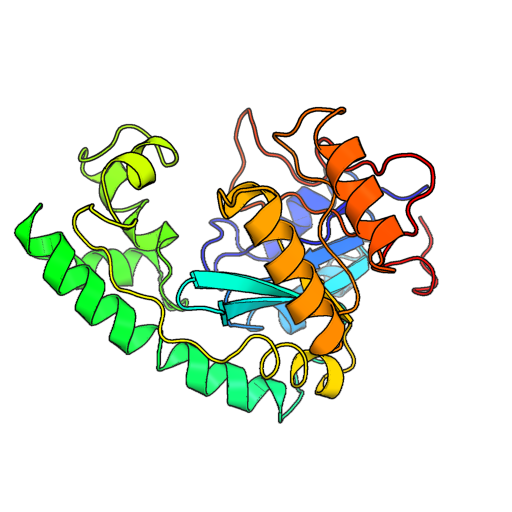0 18.95787 271 VAL A O 1
ATOM 2198 N N . TRP A 1 273 ? -15.34618 38.15647 -15.84262 1.000 17.89106 272 TRP A N 1
ATOM 2199 C CA . TRP A 1 273 ? -16.56889 38.88502 -15.51966 1.000 19.25417 272 TRP A CA 1
ATOM 2200 C C . TRP A 1 273 ? -16.71189 40.21953 -16.24761 1.000 20.52827 272 TRP A C 1
ATOM 2201 O O . TRP A 1 273 ? -17.62827 40.99251 -15.90770 1.000 23.06551 272 TRP A O 1
ATOM 2212 N N . LYS A 1 274 ? -15.88177 40.49157 -17.26511 1.000 21.64643 273 LYS A N 1
ATOM 2213 C CA . LYS A 1 274 ? -15.89201 41.82961 -17.85824 1.000 24.61678 273 LYS A CA 1
ATOM 2214 C C . LYS A 1 274 ? -17.24760 42.20673 -18.42180 1.000 25.29618 273 LYS A C 1
ATOM 2215 O O . LYS A 1 274 ? -17.58799 43.39392 -18.45354 1.000 27.80187 273 LYS A O 1
ATOM 2221 N N . ASP A 1 275 ? -18.02229 41.23156 -18.88128 1.000 23.03899 274 ASP A N 1
ATOM 2222 C CA . ASP A 1 275 ? -19.32382 41.49914 -19.48621 1.000 21.68674 274 ASP A CA 1
ATOM 2223 C C . ASP A 1 275 ? -20.47368 40.93595 -18.66163 1.000 22.58996 274 ASP A C 1
ATOM 2224 O O . ASP A 1 275 ? -21.55206 40.64709 -19.19957 1.000 23.90916 274 ASP A O 1
ATOM 2229 N N . TRP A 1 276 ? -20.28419 40.81803 -17.34376 1.000 21.78686 275 TRP A N 1
ATOM 2230 C CA . TRP A 1 276 ? -21.35329 40.35232 -16.46602 1.000 22.34812 275 TRP A CA 1
ATOM 2231 C C . TRP A 1 276 ? -22.22724 41.47547 -15.91169 1.000 27.35084 275 TRP A C 1
ATOM 2232 O O . TRP A 1 276 ? -23.23117 41.18040 -15.24510 1.000 28.13159 275 TRP A O 1
ATOM 2243 N N . GLY A 1 277 ? -21.85943 42.73450 -16.13190 1.000 27.96335 276 GLY A N 1
ATOM 2244 C CA . GLY A 1 277 ? -22.65876 43.84369 -15.63329 1.000 30.02753 276 GLY A CA 1
ATOM 2245 C C . GLY A 1 277 ? -22.76376 43.89488 -14.12696 1.000 35.07984 276 GLY A C 1
ATOM 2246 O O . GLY A 1 277 ? -23.84272 44.17974 -13.59573 1.000 35.67505 276 GLY A O 1
ATOM 2247 N N . LEU A 1 278 ? -21.66397 43.62575 -13.42679 1.000 40.14165 277 LEU A N 1
ATOM 2248 C CA . LEU A 1 278 ? -21.68019 43.62446 -11.97259 1.000 48.50344 277 LEU A CA 1
ATOM 2249 C C . LEU A 1 278 ? -21.64023 45.05290 -11.42394 1.000 59.22526 277 LEU A C 1
ATOM 2250 O O . LEU A 1 278 ? -21.37024 46.02059 -12.14018 1.000 55.72607 277 LEU A O 1
ATOM 2255 N N . SER A 1 279 ? -21.92268 45.17094 -10.12517 1.000 74.01120 278 SER A N 1
ATOM 2256 C CA . SER A 1 279 ? -21.76237 46.39845 -9.35384 1.000 88.70554 278 SER A CA 1
ATOM 2257 C C . SER A 1 279 ? -21.34116 46.02095 -7.94153 1.000 113.43666 278 SER A C 1
ATOM 2258 O O . SER A 1 279 ? -21.70631 44.94204 -7.45992 1.000 107.30706 278 SER A O 1
ATOM 2261 N N . PRO A 1 280 ? -20.55333 46.87318 -7.25791 1.000 148.53274 279 PRO A N 1
ATOM 2262 C CA . PRO A 1 280 ? -20.12223 46.65798 -5.86489 1.000 108.77692 279 PRO A CA 1
ATOM 2263 C C . PRO A 1 280 ? -21.26567 46.48702 -4.85474 1.000 62.48304 279 PRO A C 1
ATOM 2264 O O . PRO A 1 280 ? -22.26586 47.20292 -4.91441 1.000 67.97051 279 PRO A O 1
#

Secondary structure (DSSP, 8-state):
---EE--B--TTTT-SS-HHHHHHHHHHTT-SEEEE--BT--TTHHHHHHHHHHHT---EEEEEEEEEEEETTEEEEEEEES--TT-HHHHHHHHHHHHHHHHHHHHHHHHHHTTS-TTHHHHHHHHHTTSPP-HHHHHHHHHHTTSSSSHHHHHHHSSSTTSTT------EEHHHHHHHHHHTT-EEEE--GGGG---HHHHHHHHHHHHHTT--EEEEE-SS--HHHHHHHHHHHHHTT-EEEE---BSS-BTTB-TTTT----TTPPBTTTTS----

B-factor: mean 31.61, std 14.56, range [14.63, 148.53]

Sequence (280 aa):
GMRIDLHSHTTASDGRFTYQQLIDRAVSSFEIDVLAITDHDTVAALADARAYIAQQQYPLQLVNGIEISTVWQNKDIHIVGLNIDPNSEEALGQLIARQQQRRRVERAELIAHRLQKATREGVLEEVQHIADGAPITRAHFAKKWLVDNGYATNMQQVFKKYLTRDNPGYVPPNWCSMSSEEAVSSAIHAAGGQAVLAHPGRYDLTAKWLKRLMTAFVEAGGDAMMEVAQPQQSPQQEKRTLGDYAMEYQLLASQGSDFHYPSPWMELGRNLWLPAGVEPVWKDWGLSP

Solvent-accessible surface area: 12711 Å² total; per-residue (Å²): 113,46,109,6,0,0,1,0,0,1,62,22,2,12,7,95,43,48,46,64,91,0,0,59,57,0,44,88,77,130,7,38,0,0,0,0,0,3,15,1,7,28,74,6,3,77,76,0,106,46,34,14,73,130,85,163,57,116,10,58,14,6,24,0,0,2,2,1,0,34,29,113,117,45,29,0,33,0,0,0,0,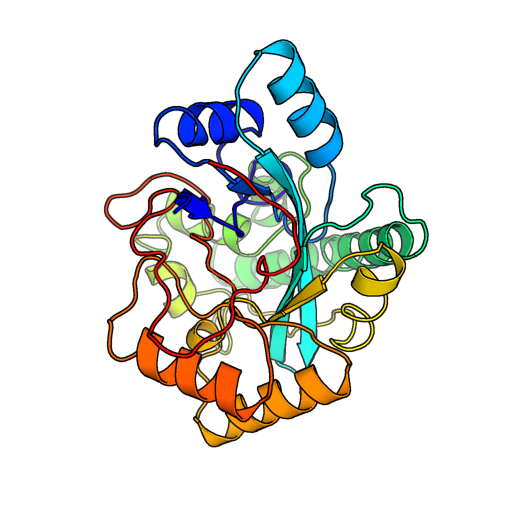62,2,68,37,130,15,142,43,1,34,107,2,18,63,103,1,61,96,70,8,79,96,30,2,92,67,3,5,105,95,0,68,165,48,29,95,143,18,0,48,116,59,0,90,154,39,5,128,81,13,21,21,5,63,24,11,1,0,49,6,0,38,97,62,67,53,9,94,72,39,150,56,0,70,150,85,20,1,38,118,147,40,56,3,50,19,70,24,109,12,4,48,8,60,63,0,0,70,8,0,75,69,5,63,9,42,0,0,0,0,13,3,54,133,35,131,41,87,57,126,76,17,69,111,0,0,52,24,0,59,137,28,34,12,39,0,0,12,1,2,58,9,98,31,36,82,129,94,1,82,68,17,0,69,28,0,90,109,40,166,10,32,0,1,10,3,2,20,0,31,64,53,34,97,158,40,26,2,13,100,53,20,113,40,12,85,53,16,95,33,1,38,100,116,52,77,45,71,122